Protein AF-A0A6I3C9M7-F1 (afdb_monomer)

Radius of gyration: 36.99 Å; Cα contacts (8 Å, |Δi|>4): 153; chains: 1; bounding box: 45×95×92 Å

pLDDT: mean 84.43, std 20.64, range [32.88, 98.81]

Nearest PDB structures (foldseek):
  2qf9-assembly1_A  TM=9.653E-01  e=6.306E-06  Streptomyces coelicolor A3(2)
  6jee-assembly1_A  TM=5.148E-01  e=3.634E+00  Equus caballus
  8j9l-assembly1_L-2  TM=6.610E-01  e=4.824E+00  Homo sapiens
  7viu-assembly1_A  TM=4.767E-01  e=3.065E+00  Equus caballus
  5gou-assembly1_G  TM=4.013E-01  e=5.718E+00  Homo sapiens

Sequence (200 aa):
MGTDMTCVLSMKHAKLRTVSNATDRTNDDSEAVAETIVLPWWHHRGNLISVLIAAIILAAGAGFVIGERNATAQPNTVDIGYLQDMRAHHEQAVEMALIYIAKPGTDSIFHLIAKEIAFGHAVDIGRMIQLLREYGKAEANESGTAMVWMDHAAMPLDRMPGLATPSDLKSFIAAKGSEADKQFVALMVAHHEAGIHMSD

Solvent-accessible surface area (backbone atoms only — not comparable to full-atom values): 12044 Å² total; per-residue (Å²): 136,79,87,87,83,88,82,79,88,82,91,83,79,89,85,91,80,82,81,88,81,83,85,89,80,90,77,93,72,84,82,71,75,76,75,75,78,79,69,58,73,76,72,39,67,66,52,45,51,52,52,51,52,51,51,49,53,50,51,50,52,52,49,50,59,55,49,53,69,69,63,58,78,79,79,53,68,45,57,54,41,47,40,22,46,52,34,58,52,34,52,50,53,30,50,56,21,53,58,53,64,73,50,68,78,49,60,71,67,59,47,51,50,26,51,52,48,29,52,51,36,52,52,49,36,53,50,38,40,50,52,27,52,76,69,75,45,72,59,61,70,85,79,55,59,27,57,59,53,70,83,44,80,67,38,50,54,87,62,47,73,37,59,73,44,76,66,51,50,54,52,46,70,71,40,56,25,72,57,28,49,52,46,49,52,55,47,51,49,45,27,50,57,30,52,48,64,74,72,111

Foldseek 3Di:
DYDDDDDDDDDDDDDDDDDDDDDDDDDDDDPPPPPPPPPPPCPPPVVVVVVVVVVVVVVVVVVVVVVVLVPPDQDDPLLLQLLQLLLLLLVQLLVLLVLLCPAPQADPVSVVVSVVSNVVSVVSNVVSQVVCVSNVHDSHDPPQWHPVSVVDPTDGSCPQWLHQHPVLVVVLSVDHYPRVVVSSVVSVVRSVVSSVVSVD

Mean predicted aligned error: 13.87 Å

Structure (mmCIF, N/CA/C/O backbone):
data_AF-A0A6I3C9M7-F1
#
_entry.id   AF-A0A6I3C9M7-F1
#
loop_
_atom_site.group_PDB
_atom_site.id
_atom_site.type_symbol
_atom_site.label_atom_id
_atom_site.label_alt_id
_atom_site.label_comp_id
_atom_site.label_asym_id
_atom_site.label_entity_id
_atom_site.label_seq_id
_atom_site.pdbx_PDB_ins_code
_atom_site.Cartn_x
_atom_site.Cartn_y
_atom_site.Cartn_z
_atom_site.occupancy
_atom_site.B_iso_or_equiv
_atom_site.auth_seq_id
_atom_site.auth_comp_id
_atom_site.auth_asym_id
_atom_site.auth_atom_id
_atom_site.pdbx_PDB_model_num
ATOM 1 N N . MET A 1 1 ? -15.884 53.796 -23.998 1.00 39.00 1 MET A N 1
ATOM 2 C CA . MET A 1 1 ? -14.870 54.234 -23.011 1.00 39.00 1 MET A CA 1
ATOM 3 C C . MET A 1 1 ? -14.044 53.000 -22.715 1.00 39.00 1 MET A C 1
ATOM 5 O O . MET A 1 1 ? -14.604 52.065 -22.174 1.00 39.00 1 MET A O 1
ATOM 9 N N . GLY A 1 2 ? -12.902 52.793 -23.365 1.00 36.38 2 GLY A N 1
ATOM 10 C CA . GLY A 1 2 ? -11.625 53.498 -23.154 1.00 36.38 2 GLY A CA 1
ATOM 11 C C . GLY A 1 2 ? -10.695 52.464 -22.496 1.00 36.38 2 GLY A C 1
ATOM 12 O O . GLY A 1 2 ? -11.080 51.947 -21.456 1.00 36.38 2 GLY A O 1
ATOM 13 N N . THR A 1 3 ? -9.764 51.864 -23.255 1.00 41.50 3 THR A N 1
ATOM 14 C CA . THR A 1 3 ? -8.298 52.132 -23.224 1.00 41.50 3 THR A CA 1
ATOM 15 C C . THR A 1 3 ? -7.656 51.654 -21.902 1.00 41.50 3 THR A C 1
ATOM 17 O O . THR A 1 3 ? -8.215 51.861 -20.840 1.00 41.50 3 THR A O 1
ATOM 20 N N . ASP A 1 4 ? -6.545 50.917 -21.854 1.00 38.00 4 ASP A N 1
ATOM 21 C CA . ASP A 1 4 ? -5.302 51.089 -22.602 1.00 38.00 4 ASP A CA 1
ATOM 22 C C . ASP A 1 4 ? -4.476 49.797 -22.675 1.00 38.00 4 ASP A C 1
ATOM 24 O O . ASP A 1 4 ? -4.393 49.020 -21.725 1.00 38.00 4 ASP A O 1
ATOM 28 N N . MET A 1 5 ? -3.804 49.634 -23.813 1.00 39.97 5 MET A N 1
ATOM 29 C CA . MET A 1 5 ? -2.767 48.643 -24.061 1.00 39.97 5 MET A CA 1
ATOM 30 C C . MET A 1 5 ? -1.454 49.422 -24.168 1.00 39.97 5 MET A C 1
ATOM 32 O O . MET A 1 5 ? -1.227 50.155 -25.132 1.00 39.97 5 MET A O 1
ATOM 36 N N . THR A 1 6 ? -0.631 49.346 -23.124 1.00 42.50 6 THR A N 1
ATOM 37 C CA . THR A 1 6 ? 0.566 50.175 -22.973 1.00 42.50 6 THR A CA 1
ATOM 38 C C . THR A 1 6 ? 1.679 49.701 -23.903 1.00 42.50 6 THR A C 1
ATOM 40 O O . THR A 1 6 ? 2.300 48.659 -23.710 1.00 42.50 6 THR A O 1
ATOM 43 N N . CYS A 1 7 ? 1.908 50.524 -24.920 1.00 39.22 7 CYS A N 1
ATOM 44 C CA . CYS A 1 7 ? 3.068 50.598 -25.796 1.00 39.22 7 CYS A CA 1
ATOM 45 C C . CYS A 1 7 ? 4.352 50.886 -25.003 1.00 39.22 7 CYS A C 1
ATOM 47 O O . CYS A 1 7 ? 4.357 51.808 -24.188 1.00 39.22 7 CYS A O 1
ATOM 49 N N . VAL A 1 8 ? 5.453 50.175 -25.283 1.00 40.72 8 VAL A N 1
ATOM 50 C CA . VAL A 1 8 ? 6.785 50.578 -24.811 1.00 40.72 8 VAL A CA 1
ATOM 51 C C . VAL A 1 8 ? 7.887 50.245 -25.836 1.00 40.72 8 VAL A C 1
ATOM 53 O O . VAL A 1 8 ? 8.198 49.081 -26.059 1.00 40.72 8 VAL A O 1
ATOM 56 N N . LEU A 1 9 ? 8.526 51.324 -26.329 1.00 38.38 9 LEU A N 1
ATOM 57 C CA . LEU A 1 9 ? 9.920 51.455 -26.818 1.00 38.38 9 LEU A CA 1
ATOM 58 C C . LEU A 1 9 ? 10.281 50.807 -28.180 1.00 38.38 9 LEU A C 1
ATOM 60 O O . LEU A 1 9 ? 9.897 49.695 -28.483 1.00 38.38 9 LEU A O 1
ATOM 64 N N . SER A 1 10 ? 11.078 51.405 -29.073 1.00 38.91 10 SER A N 1
ATOM 65 C CA . SER A 1 10 ? 12.006 52.537 -28.978 1.00 38.91 10 SER A CA 1
ATOM 66 C C . SER A 1 10 ? 12.347 53.028 -30.397 1.00 38.91 10 SER A C 1
ATOM 68 O O . SER A 1 10 ? 12.853 52.261 -31.216 1.00 38.91 10 SER A O 1
ATOM 70 N N . MET A 1 11 ? 12.099 54.308 -30.690 1.00 40.66 11 MET A N 1
ATOM 71 C CA . MET A 1 11 ? 12.649 55.005 -31.859 1.00 40.66 11 MET A CA 1
ATOM 72 C C . MET A 1 11 ? 14.100 55.407 -31.570 1.00 40.66 11 MET A C 1
ATOM 74 O O . MET A 1 11 ? 14.371 56.046 -30.554 1.00 40.66 11 MET A O 1
ATOM 78 N N . LYS A 1 12 ? 15.026 55.118 -32.491 1.00 42.09 12 LYS A N 1
ATOM 79 C CA . LYS A 1 12 ? 16.364 55.727 -32.506 1.00 42.09 12 LYS A CA 1
ATOM 80 C C . LYS A 1 12 ? 16.552 56.595 -33.756 1.00 42.09 12 LYS A C 1
ATOM 82 O O . LYS A 1 12 ? 16.793 56.099 -34.845 1.00 42.09 12 LYS A O 1
ATOM 87 N N . HIS A 1 13 ? 16.395 57.898 -33.529 1.00 39.94 13 HIS A N 1
ATOM 88 C CA . HIS A 1 13 ? 17.140 59.046 -34.065 1.00 39.94 13 HIS A CA 1
ATOM 89 C C . HIS A 1 13 ? 17.641 59.062 -35.529 1.00 39.94 13 HIS A C 1
ATOM 91 O O . HIS A 1 13 ? 18.680 58.512 -35.869 1.00 39.94 13 HIS A O 1
ATOM 97 N N . ALA A 1 14 ? 16.948 59.886 -36.323 1.00 41.50 14 ALA A N 1
ATOM 98 C CA . ALA A 1 14 ? 17.433 61.115 -36.970 1.00 41.50 14 ALA A CA 1
ATOM 99 C C . ALA A 1 14 ? 18.795 61.143 -37.700 1.00 41.50 14 ALA A C 1
ATOM 101 O O . ALA A 1 14 ? 19.857 61.147 -37.078 1.00 41.50 14 ALA A O 1
ATOM 102 N N . LYS A 1 15 ? 18.739 61.487 -38.999 1.00 37.69 15 LYS A N 1
ATOM 103 C CA . LYS A 1 15 ? 19.634 62.505 -39.580 1.00 37.69 15 LYS A CA 1
ATOM 104 C C . LYS A 1 15 ? 18.984 63.207 -40.780 1.00 37.69 15 LYS A C 1
ATOM 106 O O . LYS A 1 15 ? 19.014 62.711 -41.898 1.00 37.69 15 LYS A O 1
ATOM 111 N N . LEU A 1 16 ? 18.402 64.379 -40.532 1.00 42.44 16 LEU A N 1
ATOM 112 C CA . LEU A 1 16 ? 18.050 65.355 -41.567 1.00 42.44 16 LEU A CA 1
ATOM 113 C C . LEU A 1 16 ? 19.309 66.165 -41.912 1.00 42.44 16 LEU A C 1
ATOM 115 O O . LEU A 1 16 ? 19.932 66.742 -41.019 1.00 42.44 16 LEU A O 1
ATOM 119 N N . ARG A 1 17 ? 19.680 66.226 -43.195 1.00 39.03 17 ARG A N 1
ATOM 120 C CA . ARG A 1 17 ? 20.642 67.201 -43.731 1.00 39.03 17 ARG A CA 1
ATOM 121 C C . ARG A 1 17 ? 20.090 67.840 -45.009 1.00 39.03 17 ARG A C 1
ATOM 123 O O . ARG A 1 17 ? 20.059 67.218 -46.058 1.00 39.03 17 ARG A O 1
ATOM 130 N N . THR A 1 18 ? 19.611 69.070 -44.824 1.00 37.94 18 THR A N 1
ATOM 131 C CA . THR A 1 18 ? 19.815 70.284 -45.641 1.00 37.94 18 THR A CA 1
ATOM 132 C C . THR A 1 18 ? 19.836 70.195 -47.174 1.00 37.94 18 THR A C 1
ATOM 134 O O . THR A 1 18 ? 20.811 69.745 -47.760 1.00 37.94 18 THR A O 1
ATOM 137 N N . VAL A 1 19 ? 18.796 70.810 -47.753 1.00 39.19 19 VAL A N 1
ATOM 138 C CA . VAL A 1 19 ? 18.778 71.785 -48.866 1.00 39.19 19 VAL A CA 1
ATOM 139 C C . VAL A 1 19 ? 19.592 71.465 -50.129 1.00 39.19 19 VAL A C 1
ATOM 141 O O . VAL A 1 19 ? 20.812 71.575 -50.180 1.00 39.19 19 VAL A O 1
ATOM 144 N N . SER A 1 20 ? 18.805 71.197 -51.173 1.00 40.28 20 SER A N 1
ATOM 145 C CA . SER A 1 20 ? 19.081 71.260 -52.609 1.00 40.28 20 SER A CA 1
ATOM 146 C C . SER A 1 20 ? 20.000 72.414 -53.022 1.00 40.28 20 SER A C 1
ATOM 148 O O . SER A 1 20 ? 19.633 73.579 -52.874 1.00 40.28 20 SER A O 1
ATOM 150 N N . ASN A 1 21 ? 21.141 72.086 -53.635 1.00 32.88 21 ASN A N 1
ATOM 151 C CA . ASN A 1 21 ? 21.890 73.024 -54.463 1.00 32.88 21 ASN A CA 1
ATOM 152 C C . ASN A 1 21 ? 21.498 72.775 -55.923 1.00 32.88 21 ASN A C 1
ATOM 154 O O . ASN A 1 21 ? 21.702 71.682 -56.451 1.00 32.88 21 ASN A O 1
ATOM 158 N N . ALA A 1 22 ? 20.857 73.765 -56.536 1.00 43.34 22 ALA A N 1
ATOM 159 C CA . ALA A 1 22 ? 20.426 73.700 -57.918 1.00 43.34 22 ALA A CA 1
ATOM 160 C C . ALA A 1 22 ? 21.606 73.900 -58.881 1.00 43.34 22 ALA A C 1
ATOM 162 O O . ALA A 1 22 ? 22.488 74.727 -58.651 1.00 43.34 22 ALA A O 1
ATOM 163 N N . THR A 1 23 ? 21.480 73.214 -60.018 1.00 43.66 23 THR A N 1
ATOM 164 C CA . THR A 1 23 ? 22.115 73.438 -61.326 1.00 43.66 23 THR A CA 1
ATOM 165 C C . THR A 1 23 ? 23.582 73.047 -61.532 1.00 43.66 23 THR A C 1
ATOM 167 O O . THR A 1 23 ? 24.509 73.702 -61.069 1.00 43.66 23 THR A O 1
ATOM 170 N N . ASP A 1 24 ? 23.706 72.045 -62.412 1.00 40.44 24 ASP A N 1
ATOM 171 C CA . ASP A 1 24 ? 24.601 71.984 -63.577 1.00 40.44 24 ASP A CA 1
ATOM 172 C C . ASP A 1 24 ? 25.717 70.931 -63.507 1.00 40.44 24 ASP A C 1
ATOM 174 O O . ASP A 1 24 ? 26.785 71.166 -62.935 1.00 40.44 24 ASP A O 1
ATOM 178 N N . ARG A 1 25 ? 25.466 69.773 -64.142 1.00 38.69 25 ARG A N 1
ATOM 179 C CA . ARG A 1 25 ? 26.224 69.272 -65.309 1.00 38.69 25 ARG A CA 1
ATOM 180 C C . ARG A 1 25 ? 25.840 67.825 -65.657 1.00 38.69 25 ARG A C 1
ATOM 182 O O . ARG A 1 25 ? 25.885 66.938 -64.817 1.00 38.69 25 ARG A O 1
ATOM 189 N N . THR A 1 26 ? 25.442 67.660 -66.915 1.00 49.69 26 THR A N 1
ATOM 190 C CA . THR A 1 26 ? 25.465 66.468 -67.787 1.00 49.69 26 THR A CA 1
ATOM 191 C C . THR A 1 26 ? 26.022 65.153 -67.214 1.00 49.69 26 THR A C 1
ATOM 193 O O . THR A 1 26 ? 27.204 65.097 -66.882 1.00 49.69 26 THR A O 1
ATOM 196 N N . ASN A 1 27 ? 25.232 64.073 -67.270 1.00 37.47 27 ASN A N 1
ATOM 197 C CA . ASN A 1 27 ? 25.657 62.826 -67.919 1.00 37.47 27 ASN A CA 1
ATOM 198 C C . ASN A 1 27 ? 24.484 61.851 -68.113 1.00 37.47 27 ASN A C 1
ATOM 200 O O . ASN A 1 27 ? 23.690 61.616 -67.208 1.00 37.47 27 ASN A O 1
ATOM 204 N N . ASP A 1 28 ? 24.404 61.346 -69.342 1.00 53.06 28 ASP A N 1
ATOM 205 C CA . ASP A 1 28 ? 23.824 60.062 -69.727 1.00 53.06 28 ASP A CA 1
ATOM 206 C C . ASP A 1 28 ? 24.327 58.971 -68.782 1.00 53.06 28 ASP A C 1
ATOM 208 O O . ASP A 1 28 ? 25.536 58.887 -68.620 1.00 53.06 28 ASP A O 1
ATOM 212 N N . ASP A 1 29 ? 23.421 58.224 -68.148 1.00 42.22 29 ASP A N 1
ATOM 213 C CA . ASP A 1 29 ? 23.643 56.872 -67.629 1.00 42.22 29 ASP A CA 1
ATOM 214 C C . ASP A 1 29 ? 22.275 56.285 -67.254 1.00 42.22 29 ASP A C 1
ATOM 216 O O . ASP A 1 29 ? 21.604 56.715 -66.314 1.00 42.22 29 ASP A O 1
ATOM 220 N N . SER A 1 30 ? 21.839 55.302 -68.035 1.00 44.88 30 SER A N 1
ATOM 221 C CA . SER A 1 30 ? 20.700 54.431 -67.762 1.00 44.88 30 SER A CA 1
ATOM 222 C C . SER A 1 30 ? 20.647 54.009 -66.289 1.00 44.88 30 SER A C 1
ATOM 224 O O . SER A 1 30 ? 21.530 53.281 -65.829 1.00 44.88 30 SER A O 1
ATOM 226 N N . GLU A 1 31 ? 19.595 54.400 -65.563 1.00 47.34 31 GLU A N 1
ATOM 227 C CA . GLU A 1 31 ? 19.264 53.778 -64.282 1.00 47.34 31 GLU A CA 1
ATOM 228 C C . GLU A 1 31 ? 18.959 52.300 -64.543 1.00 47.34 31 GLU A C 1
ATOM 230 O O . GLU A 1 31 ? 17.840 51.907 -64.879 1.00 47.34 31 GLU A O 1
ATOM 235 N N . ALA A 1 32 ? 19.982 51.457 -64.408 1.00 51.19 32 ALA A N 1
ATOM 236 C CA . ALA A 1 32 ? 19.789 50.053 -64.131 1.00 51.19 32 ALA A CA 1
ATOM 237 C C . ALA A 1 32 ? 19.016 49.999 -62.813 1.00 51.19 32 ALA A C 1
ATOM 239 O O . ALA A 1 32 ? 19.593 50.157 -61.735 1.00 51.19 32 ALA A O 1
ATOM 240 N N . VAL A 1 33 ? 17.696 49.832 -62.904 1.00 55.69 33 VAL A N 1
ATOM 241 C CA . VAL A 1 33 ? 16.874 49.419 -61.772 1.00 55.69 33 VAL A CA 1
ATOM 242 C C . VAL A 1 33 ? 17.520 48.128 -61.298 1.00 55.69 33 VAL A C 1
ATOM 244 O O . VAL A 1 33 ? 17.412 47.103 -61.967 1.00 55.69 33 VAL A O 1
ATOM 247 N N . ALA A 1 34 ? 18.302 48.205 -60.222 1.00 57.94 34 ALA A N 1
ATOM 248 C CA . ALA A 1 34 ? 18.915 47.039 -59.624 1.00 57.94 34 ALA A CA 1
ATOM 249 C C . ALA A 1 34 ? 17.756 46.156 -59.171 1.00 57.94 34 ALA A C 1
ATOM 251 O O . ALA A 1 34 ? 17.148 46.410 -58.132 1.00 57.94 34 ALA A O 1
ATOM 252 N N . GLU A 1 35 ? 17.396 45.184 -60.009 1.00 59.81 35 GLU A N 1
ATOM 253 C CA . GLU A 1 35 ? 16.426 44.158 -59.686 1.00 59.81 35 GLU A CA 1
ATOM 254 C C . GLU A 1 35 ? 16.946 43.497 -58.416 1.00 59.81 35 GLU A C 1
ATOM 256 O O . GLU A 1 35 ? 17.967 42.804 -58.410 1.00 59.81 35 GLU A O 1
ATOM 261 N N . THR A 1 36 ? 16.320 43.825 -57.290 1.00 64.25 36 THR A N 1
ATOM 262 C CA . THR A 1 36 ? 16.688 43.253 -56.010 1.00 64.25 36 THR A CA 1
ATOM 263 C C . THR A 1 36 ? 16.269 41.797 -56.075 1.00 64.25 36 THR A C 1
ATOM 265 O O . THR A 1 36 ? 15.108 41.454 -55.872 1.00 64.25 36 THR A O 1
ATOM 268 N N . ILE A 1 37 ? 17.217 40.921 -56.411 1.00 70.88 37 ILE A N 1
ATOM 269 C CA . ILE A 1 37 ? 17.003 39.479 -56.362 1.00 70.88 37 ILE A CA 1
ATOM 270 C C . ILE A 1 37 ? 16.750 39.141 -54.893 1.00 70.88 37 ILE A C 1
ATOM 272 O O . ILE A 1 37 ? 17.680 39.011 -54.093 1.00 70.88 37 ILE A O 1
ATOM 276 N N . VAL A 1 38 ? 15.473 39.050 -54.521 1.00 73.94 38 VAL A N 1
ATOM 277 C CA . VAL A 1 38 ? 15.054 38.564 -53.211 1.00 73.94 38 VAL A CA 1
ATOM 278 C C . VAL A 1 38 ? 15.376 37.082 -53.204 1.00 73.94 38 VAL A C 1
ATOM 280 O O . VAL A 1 38 ? 14.614 36.250 -53.697 1.00 73.94 38 VAL A O 1
ATOM 283 N N . LEU A 1 39 ? 16.566 36.758 -52.702 1.00 74.94 39 LEU A N 1
ATOM 284 C CA . LEU A 1 39 ? 16.950 35.376 -52.509 1.00 74.94 39 LEU A CA 1
ATOM 285 C C . LEU A 1 39 ? 15.930 34.726 -51.570 1.00 74.94 39 LEU A C 1
ATOM 287 O O . LEU A 1 39 ? 15.526 35.339 -50.575 1.00 74.94 39 LEU A O 1
ATOM 291 N N . PRO A 1 40 ? 15.511 33.487 -51.855 1.00 82.88 40 PRO A N 1
ATOM 292 C CA . PRO A 1 40 ? 14.642 32.776 -50.945 1.00 82.88 40 PRO A CA 1
ATOM 293 C C . PRO A 1 40 ? 15.261 32.708 -49.551 1.00 82.88 40 PRO A C 1
ATOM 295 O O . PRO A 1 40 ? 16.479 32.584 -49.411 1.00 82.88 40 PRO A O 1
ATOM 298 N N . TRP A 1 41 ? 14.436 32.734 -48.506 1.00 77.19 41 TRP A N 1
ATOM 299 C CA . TRP A 1 41 ? 14.924 32.826 -47.128 1.00 77.19 41 TRP A CA 1
ATOM 300 C C . TRP A 1 41 ? 15.929 31.715 -46.754 1.00 77.19 41 TRP A C 1
ATOM 302 O O . TRP A 1 41 ? 16.793 31.926 -45.906 1.00 77.19 41 TRP A O 1
ATOM 312 N N . TRP A 1 42 ? 15.871 30.553 -47.412 1.00 73.81 42 TRP A N 1
ATOM 313 C CA . TRP A 1 42 ? 16.794 29.428 -47.219 1.00 73.81 42 TRP A CA 1
ATOM 314 C C . TRP A 1 42 ? 18.176 29.606 -47.873 1.00 73.81 42 TRP A C 1
ATOM 316 O O . TRP A 1 42 ? 19.075 28.819 -47.606 1.00 73.81 42 TRP A O 1
ATOM 326 N N . HIS A 1 43 ? 18.381 30.613 -48.726 1.00 79.06 43 HIS A N 1
ATOM 327 C CA . HIS A 1 43 ? 19.700 30.957 -49.281 1.00 79.06 43 HIS A CA 1
ATOM 328 C C . HIS A 1 43 ? 20.526 31.839 -48.335 1.00 79.06 43 HIS A C 1
ATOM 330 O O . HIS A 1 43 ? 21.736 31.995 -48.518 1.00 79.06 43 HIS A O 1
ATOM 336 N N . HIS A 1 44 ? 19.916 32.391 -47.282 1.00 82.12 44 HIS A N 1
ATOM 337 C CA . HIS A 1 44 ? 20.669 33.084 -46.247 1.00 82.12 44 HIS A CA 1
ATOM 338 C C . HIS A 1 44 ? 21.438 32.070 -45.396 1.00 82.12 44 HIS A C 1
ATOM 340 O O . HIS A 1 44 ? 20.852 31.261 -44.678 1.00 82.12 44 HIS A O 1
ATOM 346 N N . ARG A 1 45 ? 22.774 32.156 -45.431 1.00 85.31 45 ARG A N 1
ATOM 347 C CA . ARG A 1 45 ? 23.687 31.284 -44.666 1.00 85.31 45 ARG A CA 1
ATOM 348 C C . ARG A 1 45 ? 23.349 31.242 -43.170 1.00 85.31 45 ARG A C 1
ATOM 350 O O . ARG A 1 45 ? 23.494 30.193 -42.556 1.00 85.31 45 ARG A O 1
ATOM 357 N N . GLY A 1 46 ? 22.853 32.348 -42.606 1.00 88.12 46 GLY A N 1
ATOM 358 C CA . GLY A 1 46 ? 22.374 32.404 -41.221 1.00 88.12 46 GLY A CA 1
ATOM 359 C C . GLY A 1 46 ? 21.182 31.478 -40.961 1.00 88.12 46 GLY A C 1
ATOM 360 O O . GLY A 1 46 ? 21.221 30.699 -40.016 1.00 88.12 46 GLY A O 1
ATOM 361 N N . ASN A 1 47 ? 20.181 31.479 -41.845 1.00 88.19 47 ASN A N 1
ATOM 362 C CA . ASN A 1 47 ? 18.999 30.624 -41.710 1.00 88.19 47 ASN A CA 1
ATOM 363 C C . ASN A 1 47 ? 19.359 29.139 -41.846 1.00 88.19 47 ASN A C 1
ATOM 365 O O . ASN A 1 47 ? 18.847 28.317 -41.091 1.00 88.19 47 ASN A O 1
ATOM 369 N N . LEU A 1 48 ? 20.289 28.793 -42.744 1.00 90.50 48 LEU A N 1
ATOM 370 C CA . LEU A 1 48 ? 20.803 27.422 -42.860 1.00 90.50 48 LEU A CA 1
ATOM 371 C C . LEU A 1 48 ? 21.536 26.972 -41.590 1.00 90.50 48 LEU A C 1
ATOM 373 O O . LEU A 1 48 ? 21.309 25.860 -41.120 1.00 90.50 48 LEU A O 1
ATOM 377 N N . ILE A 1 49 ? 22.374 27.833 -41.001 1.00 92.38 49 ILE A N 1
ATOM 378 C CA . ILE A 1 49 ? 23.063 27.536 -39.736 1.00 92.38 49 ILE A CA 1
ATOM 379 C C . ILE A 1 49 ? 22.046 27.346 -38.601 1.00 92.38 49 ILE A C 1
ATOM 381 O O . ILE A 1 49 ? 22.159 26.387 -37.842 1.00 92.38 49 ILE A O 1
ATOM 385 N N . SER A 1 50 ? 21.023 28.199 -38.509 1.00 90.44 50 SER A N 1
ATOM 386 C CA . SER A 1 50 ? 19.958 28.061 -37.509 1.00 90.44 50 SER A CA 1
ATOM 387 C C . SER A 1 50 ? 19.176 26.755 -37.662 1.00 90.44 50 SER A C 1
ATOM 389 O O . SER A 1 50 ? 18.925 26.084 -36.663 1.00 90.44 50 SER A O 1
ATOM 391 N N . VAL A 1 51 ? 18.839 26.353 -38.893 1.00 94.44 51 VAL A N 1
ATOM 392 C CA . VAL A 1 51 ? 18.167 25.070 -39.166 1.00 94.44 51 VAL A CA 1
ATOM 393 C C . VAL A 1 51 ? 19.057 23.886 -38.785 1.00 94.44 51 VAL A C 1
ATOM 395 O O . VAL A 1 51 ? 18.570 22.940 -38.171 1.00 94.44 51 VAL A O 1
ATOM 398 N N . LEU A 1 52 ? 20.360 23.939 -39.081 1.00 95.12 52 LEU A N 1
ATOM 399 C CA . LEU A 1 52 ? 21.302 22.882 -38.698 1.00 95.12 52 LEU A CA 1
ATOM 400 C C . LEU A 1 52 ? 21.426 22.740 -37.178 1.00 95.12 52 LEU A C 1
ATOM 402 O O . LEU A 1 52 ? 21.364 21.626 -36.664 1.00 95.12 52 LEU A O 1
ATOM 406 N N . ILE A 1 53 ? 21.553 23.850 -36.448 1.00 96.31 53 ILE A N 1
ATOM 407 C CA . ILE A 1 53 ? 21.608 23.833 -34.979 1.00 96.31 53 ILE A CA 1
ATOM 408 C C . ILE A 1 53 ? 20.303 23.270 -34.408 1.00 96.31 53 ILE A C 1
ATOM 410 O O . ILE A 1 53 ? 20.344 22.401 -33.538 1.00 96.31 53 ILE A O 1
ATOM 414 N N . ALA A 1 54 ? 19.150 23.705 -34.924 1.00 96.06 54 ALA A N 1
ATOM 415 C CA . ALA A 1 54 ? 17.854 23.185 -34.498 1.00 96.06 54 ALA A CA 1
ATOM 416 C C . ALA A 1 54 ? 17.734 21.672 -34.751 1.00 96.06 54 ALA A C 1
ATOM 418 O O . ALA A 1 54 ? 17.297 20.938 -33.868 1.00 96.06 54 ALA A O 1
ATOM 419 N N . ALA A 1 55 ? 18.182 21.187 -35.912 1.00 97.00 55 ALA A N 1
ATOM 420 C CA . ALA A 1 55 ? 18.184 19.763 -36.237 1.00 97.00 55 ALA A CA 1
ATOM 421 C C . ALA A 1 55 ? 19.098 18.949 -35.305 1.00 97.00 55 ALA A C 1
ATOM 423 O O . ALA A 1 55 ? 18.704 17.873 -34.862 1.00 97.00 55 ALA A O 1
ATOM 424 N N . ILE A 1 56 ? 20.283 19.466 -34.958 1.00 97.44 56 ILE A N 1
ATOM 425 C CA . ILE A 1 56 ? 21.202 18.815 -34.011 1.00 97.44 56 ILE A CA 1
ATOM 426 C C . ILE A 1 56 ? 20.580 18.740 -32.616 1.00 97.44 56 ILE A C 1
ATOM 428 O O . ILE A 1 56 ? 20.626 17.684 -31.993 1.00 97.44 56 ILE A O 1
ATOM 432 N N . ILE A 1 57 ? 19.971 19.826 -32.132 1.00 97.19 57 ILE A N 1
ATOM 433 C CA . ILE A 1 57 ? 19.301 19.845 -30.823 1.00 97.19 57 ILE A CA 1
ATOM 434 C C . ILE A 1 57 ? 18.146 18.839 -30.800 1.00 97.19 57 ILE A C 1
ATOM 436 O O . ILE A 1 57 ? 18.026 18.075 -29.845 1.00 97.19 57 ILE A O 1
ATOM 440 N N . LEU A 1 58 ? 17.330 18.790 -31.857 1.00 97.12 58 LEU A N 1
ATOM 441 C CA . LEU A 1 58 ? 16.240 17.818 -31.972 1.00 97.12 58 LEU A CA 1
ATOM 442 C C . LEU A 1 58 ? 16.760 16.377 -32.003 1.00 97.12 58 LEU A C 1
ATOM 444 O O . LEU A 1 58 ? 16.214 15.521 -31.311 1.00 97.12 58 LEU A O 1
ATOM 448 N N . ALA A 1 59 ? 17.827 16.106 -32.757 1.00 96.00 59 ALA A N 1
ATOM 449 C CA . ALA A 1 59 ? 18.439 14.782 -32.825 1.00 96.00 59 ALA A CA 1
ATOM 450 C C . ALA A 1 59 ? 19.061 14.364 -31.484 1.00 96.00 59 ALA A C 1
ATOM 452 O O . ALA A 1 59 ? 18.888 13.223 -31.063 1.00 96.00 59 ALA A O 1
ATOM 453 N N . ALA A 1 60 ? 19.736 15.282 -30.788 1.00 95.19 60 ALA A N 1
ATOM 454 C CA . ALA A 1 60 ? 20.291 15.039 -29.460 1.00 95.19 60 ALA A CA 1
ATOM 455 C C . ALA A 1 60 ? 19.184 14.797 -28.424 1.00 95.19 60 ALA A C 1
ATOM 457 O O . ALA A 1 60 ? 19.279 13.852 -27.646 1.00 95.19 60 ALA A O 1
ATOM 458 N N . GLY A 1 61 ? 18.110 15.592 -28.453 1.00 95.00 61 GLY A N 1
ATOM 459 C CA . GLY A 1 61 ? 16.944 15.404 -27.590 1.00 95.00 61 GLY A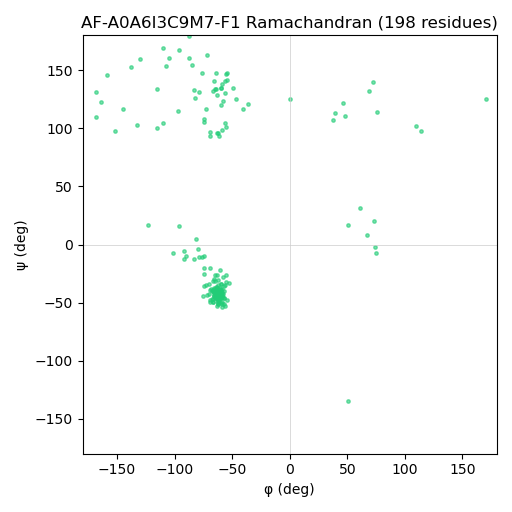 CA 1
ATOM 460 C C . GLY A 1 61 ? 16.250 14.063 -27.838 1.00 95.00 61 GLY A C 1
ATOM 461 O O . GLY A 1 61 ? 15.981 13.325 -26.895 1.00 95.00 61 GLY A O 1
ATOM 462 N N . ALA A 1 62 ? 16.030 13.697 -29.103 1.00 93.75 62 ALA A N 1
ATOM 463 C CA . ALA A 1 62 ? 15.475 12.394 -29.463 1.00 93.75 62 ALA A CA 1
ATOM 464 C C . ALA A 1 62 ? 16.398 11.242 -29.033 1.00 93.75 62 ALA A C 1
ATOM 466 O O . ALA A 1 62 ? 15.932 10.264 -28.453 1.00 93.75 62 ALA A O 1
ATOM 467 N N . GLY A 1 63 ? 17.706 11.374 -29.269 1.00 92.62 63 GLY A N 1
ATOM 468 C CA . GLY A 1 63 ? 18.709 10.394 -28.857 1.00 92.62 63 GLY A CA 1
ATOM 469 C C . GLY A 1 63 ? 18.757 10.199 -27.342 1.00 92.62 63 GLY A C 1
ATOM 470 O O . GLY A 1 63 ? 18.809 9.061 -26.886 1.00 92.62 63 GLY A O 1
ATOM 471 N N . PHE A 1 64 ? 18.666 11.282 -26.566 1.00 91.38 64 PHE A N 1
ATOM 472 C CA . PHE A 1 64 ? 18.606 11.234 -25.105 1.00 91.38 64 PHE A CA 1
ATOM 473 C C . PHE A 1 64 ? 17.355 10.493 -24.619 1.00 91.38 64 PHE A C 1
ATOM 475 O O . PHE A 1 64 ? 17.476 9.528 -23.873 1.00 91.38 64 PHE A O 1
ATOM 482 N N . VAL A 1 65 ? 16.169 10.862 -25.119 1.00 89.12 65 VAL A N 1
ATOM 483 C CA . VAL A 1 65 ? 14.897 10.218 -24.739 1.00 89.12 65 VAL A CA 1
ATOM 484 C C . VAL A 1 65 ? 14.881 8.728 -25.094 1.00 89.12 65 VAL A C 1
ATOM 486 O O . VAL A 1 65 ? 14.368 7.913 -24.332 1.00 89.12 65 VAL A O 1
ATOM 489 N N . ILE A 1 66 ? 15.430 8.347 -26.249 1.00 86.56 66 ILE A N 1
ATOM 490 C CA . ILE A 1 66 ? 15.520 6.937 -26.659 1.00 86.56 66 ILE A CA 1
ATOM 491 C C . ILE A 1 66 ? 16.541 6.186 -25.798 1.00 86.56 66 ILE A C 1
ATOM 493 O O . ILE A 1 66 ? 16.280 5.057 -25.389 1.00 86.56 66 ILE A O 1
ATOM 497 N N . GLY A 1 67 ? 17.694 6.797 -25.520 1.00 83.31 67 GLY A N 1
ATOM 498 C CA . GLY A 1 67 ? 18.735 6.207 -24.683 1.00 83.31 67 GLY A CA 1
ATOM 499 C C . GLY A 1 67 ? 18.255 5.948 -23.257 1.00 83.31 67 GLY A C 1
ATOM 500 O O . GLY A 1 67 ? 18.453 4.855 -22.739 1.00 83.31 67 GLY A O 1
ATOM 501 N N . GLU A 1 68 ? 17.558 6.912 -22.659 1.00 77.12 68 GLU A N 1
ATOM 502 C CA . GLU A 1 68 ? 17.020 6.823 -21.299 1.00 77.12 68 GLU A CA 1
ATOM 503 C C . GLU A 1 68 ? 15.984 5.695 -21.162 1.00 77.12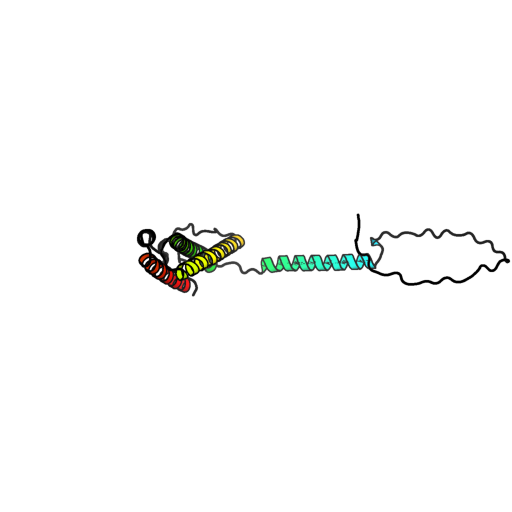 68 GLU A C 1
ATOM 505 O O . GLU A 1 68 ? 16.055 4.901 -20.229 1.00 77.12 68 GLU A O 1
ATOM 510 N N . ARG A 1 69 ? 15.103 5.525 -22.158 1.00 69.31 69 ARG A N 1
ATOM 511 C CA . ARG A 1 69 ? 14.137 4.407 -22.218 1.00 69.31 69 ARG A CA 1
ATOM 512 C C . ARG A 1 69 ? 14.778 3.025 -22.315 1.00 69.31 69 ARG A C 1
ATOM 514 O O . ARG A 1 69 ? 14.144 2.041 -21.957 1.00 69.31 69 ARG A O 1
ATOM 521 N N . ASN A 1 70 ? 15.988 2.942 -22.857 1.00 69.25 70 ASN A N 1
ATOM 522 C CA . ASN A 1 70 ? 16.731 1.687 -22.963 1.00 69.25 70 ASN A CA 1
ATOM 523 C C . ASN A 1 70 ? 17.644 1.448 -21.750 1.00 69.25 70 ASN A C 1
ATOM 525 O O . ASN A 1 70 ? 18.174 0.350 -21.600 1.00 69.25 70 ASN A O 1
ATOM 529 N N . ALA A 1 71 ? 17.855 2.471 -20.917 1.00 67.94 71 ALA A N 1
ATOM 530 C CA . ALA A 1 71 ? 18.687 2.411 -19.722 1.00 67.94 71 ALA A CA 1
ATOM 531 C C . ALA A 1 71 ? 17.908 1.991 -18.464 1.00 67.94 71 ALA A C 1
ATOM 533 O O . ALA A 1 71 ? 18.533 1.706 -17.442 1.00 67.94 71 ALA A O 1
ATOM 534 N N . THR A 1 72 ? 16.572 1.929 -18.512 1.00 66.25 72 THR A N 1
ATOM 535 C CA . THR A 1 72 ? 15.759 1.355 -17.434 1.00 66.25 72 THR A CA 1
ATOM 536 C C . THR A 1 72 ? 16.148 -0.104 -17.226 1.00 66.25 72 THR A C 1
ATOM 538 O O . THR A 1 72 ? 16.062 -0.928 -18.141 1.00 66.25 72 THR A O 1
ATOM 541 N N . ALA A 1 73 ? 16.609 -0.421 -16.014 1.00 72.06 73 ALA A N 1
ATOM 542 C CA . ALA A 1 73 ? 16.925 -1.787 -15.633 1.00 72.06 73 ALA A CA 1
ATOM 543 C C . ALA A 1 73 ? 15.690 -2.671 -15.850 1.00 72.06 73 ALA A C 1
ATOM 545 O O . ALA A 1 73 ? 14.586 -2.322 -15.434 1.00 72.06 73 ALA A O 1
ATOM 546 N N . GLN A 1 74 ? 15.877 -3.801 -16.533 1.00 81.19 74 GLN A N 1
ATOM 547 C CA . GLN A 1 74 ? 14.810 -4.784 -16.673 1.00 81.19 74 GLN A CA 1
ATOM 548 C C . GLN A 1 74 ? 14.484 -5.347 -15.286 1.00 81.19 74 GLN A C 1
ATOM 550 O O . GLN A 1 74 ? 15.419 -5.700 -14.559 1.00 81.19 74 GLN A O 1
ATOM 555 N N . PRO A 1 75 ? 13.199 -5.459 -14.922 1.00 88.75 75 PRO A N 1
ATOM 556 C CA . PRO A 1 75 ? 12.822 -6.009 -13.633 1.00 88.75 75 PRO A CA 1
ATOM 557 C C . PRO A 1 75 ? 13.214 -7.483 -13.564 1.00 88.75 75 PRO A C 1
ATOM 559 O O . PRO A 1 75 ? 13.047 -8.244 -14.526 1.00 88.75 75 PRO A O 1
ATOM 562 N N . ASN A 1 76 ? 13.701 -7.907 -12.409 1.00 91.06 76 ASN A N 1
ATOM 563 C CA . ASN A 1 76 ? 13.860 -9.318 -12.093 1.00 91.06 76 ASN A CA 1
ATOM 564 C C . ASN A 1 76 ? 12.559 -9.877 -11.473 1.00 91.06 76 ASN A C 1
ATOM 566 O O . ASN A 1 76 ? 11.556 -9.182 -11.312 1.00 91.06 76 ASN A O 1
ATOM 570 N N . THR A 1 77 ? 12.547 -11.169 -11.148 1.00 92.38 77 THR A N 1
ATOM 571 C CA . THR A 1 77 ? 11.380 -11.827 -10.536 1.00 92.38 77 THR A CA 1
ATOM 572 C C . THR A 1 77 ? 11.051 -11.301 -9.139 1.00 92.38 77 THR A C 1
ATOM 574 O O . THR A 1 77 ? 9.890 -11.367 -8.744 1.00 92.38 77 THR A O 1
ATOM 577 N N . VAL A 1 78 ? 12.047 -10.772 -8.420 1.00 94.12 78 VAL A N 1
ATOM 578 C CA . VAL A 1 78 ? 11.881 -10.140 -7.107 1.00 94.12 78 VAL A CA 1
ATOM 579 C C . VAL A 1 78 ? 11.076 -8.861 -7.250 1.00 94.12 78 VAL A C 1
ATOM 581 O O . VAL A 1 78 ? 1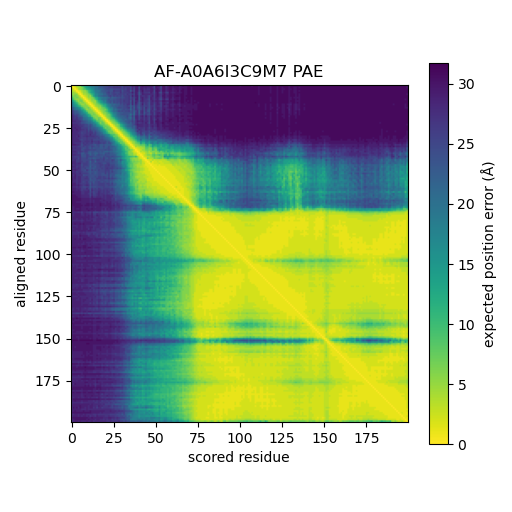0.055 -8.726 -6.588 1.00 94.12 78 VAL A O 1
ATOM 584 N N . ASP A 1 79 ? 11.448 -7.992 -8.191 1.00 95.19 79 ASP A N 1
ATOM 585 C CA . ASP A 1 79 ? 10.736 -6.737 -8.443 1.00 95.19 79 ASP A CA 1
ATOM 586 C C . ASP A 1 79 ? 9.260 -6.992 -8.778 1.00 95.19 79 ASP A C 1
ATOM 588 O O . ASP A 1 79 ? 8.369 -6.349 -8.231 1.00 95.19 79 ASP A O 1
ATOM 592 N N . ILE A 1 80 ? 8.978 -7.961 -9.656 1.00 95.75 80 ILE A N 1
ATOM 593 C CA . ILE A 1 80 ? 7.596 -8.252 -10.064 1.00 95.75 80 ILE A CA 1
ATOM 594 C C . ILE A 1 80 ? 6.784 -8.835 -8.909 1.00 95.75 80 ILE A C 1
ATOM 596 O O . ILE A 1 80 ? 5.666 -8.381 -8.672 1.00 95.75 80 ILE A O 1
ATOM 600 N N . GLY A 1 81 ? 7.341 -9.813 -8.191 1.00 95.44 81 GLY A N 1
ATOM 601 C CA . GLY A 1 81 ? 6.664 -10.437 -7.059 1.00 95.44 81 GLY A CA 1
ATOM 602 C C . GLY A 1 81 ? 6.403 -9.443 -5.928 1.00 95.44 81 GLY A C 1
ATOM 603 O O . GLY A 1 81 ? 5.271 -9.342 -5.462 1.00 95.44 81 GLY A O 1
ATOM 604 N N . TYR A 1 82 ? 7.413 -8.650 -5.561 1.00 96.75 82 TYR A N 1
ATOM 605 C CA . TYR A 1 82 ? 7.292 -7.598 -4.555 1.00 96.75 82 TYR A CA 1
ATOM 606 C C . TYR A 1 82 ? 6.203 -6.595 -4.928 1.00 96.75 82 TYR A C 1
ATOM 608 O O . TYR A 1 82 ? 5.311 -6.340 -4.126 1.00 96.75 82 TYR A O 1
ATOM 616 N N . LEU A 1 83 ? 6.222 -6.056 -6.153 1.00 97.69 83 LEU A N 1
ATOM 617 C CA . LEU A 1 83 ? 5.236 -5.060 -6.581 1.00 97.69 83 LEU A CA 1
ATOM 618 C C . LEU A 1 83 ? 3.810 -5.619 -6.568 1.00 97.69 83 LEU A C 1
ATOM 620 O O . LEU A 1 83 ? 2.884 -4.908 -6.191 1.00 97.69 83 LEU A O 1
ATOM 624 N N . GLN A 1 84 ? 3.611 -6.873 -6.977 1.00 97.44 84 GLN A N 1
ATOM 625 C CA . GLN A 1 84 ? 2.283 -7.486 -6.992 1.00 97.44 84 GLN A CA 1
ATOM 626 C C . GLN A 1 84 ? 1.771 -7.793 -5.577 1.00 97.44 84 GLN A C 1
ATOM 628 O O . GLN A 1 84 ? 0.613 -7.504 -5.267 1.00 97.44 84 GLN A O 1
ATOM 633 N N . ASP A 1 85 ? 2.627 -8.340 -4.715 1.00 97.50 85 ASP A N 1
ATOM 634 C CA . ASP A 1 85 ? 2.260 -8.736 -3.355 1.00 97.50 85 ASP A CA 1
ATOM 635 C C . ASP A 1 85 ? 2.128 -7.518 -2.428 1.00 97.50 85 ASP A C 1
ATOM 637 O O . ASP A 1 85 ? 1.133 -7.388 -1.716 1.00 97.50 85 ASP A O 1
ATOM 641 N N . MET A 1 86 ? 3.060 -6.561 -2.490 1.00 98.06 86 MET A N 1
ATOM 642 C CA . MET A 1 86 ? 2.993 -5.321 -1.709 1.00 98.06 86 MET A CA 1
ATOM 643 C C . MET A 1 86 ? 1.801 -4.451 -2.120 1.00 98.06 86 MET A C 1
ATOM 645 O O . MET A 1 86 ? 1.203 -3.785 -1.275 1.00 98.06 86 MET A O 1
ATOM 649 N N . ARG A 1 87 ? 1.380 -4.494 -3.392 1.00 97.81 87 ARG A N 1
ATOM 650 C CA . ARG A 1 87 ? 0.146 -3.829 -3.832 1.00 97.81 87 ARG A CA 1
ATOM 651 C C . ARG A 1 87 ? -1.079 -4.417 -3.136 1.00 97.81 87 ARG A C 1
ATOM 653 O O . ARG A 1 87 ? -1.869 -3.655 -2.588 1.00 97.81 87 ARG A O 1
ATOM 660 N N . ALA A 1 88 ? -1.225 -5.744 -3.122 1.00 97.38 88 ALA A N 1
ATOM 661 C CA . ALA A 1 88 ? -2.333 -6.412 -2.432 1.00 97.38 88 ALA A CA 1
ATOM 662 C C . ALA A 1 88 ? -2.300 -6.162 -0.912 1.00 97.38 88 ALA A C 1
ATOM 664 O O . ALA A 1 88 ? -3.338 -5.960 -0.284 1.00 97.38 88 ALA A O 1
ATOM 665 N N . HIS A 1 89 ? -1.103 -6.105 -0.328 1.00 98.25 89 HIS A N 1
ATOM 666 C CA . HIS A 1 89 ? -0.900 -5.730 1.069 1.00 98.25 89 HIS A CA 1
ATOM 667 C C . HIS A 1 89 ? -1.376 -4.291 1.338 1.00 98.25 89 HIS A C 1
ATOM 669 O O . HIS A 1 89 ? -2.220 -4.048 2.196 1.00 98.25 89 HIS A O 1
ATOM 675 N N . HIS A 1 90 ? -0.958 -3.326 0.518 1.00 98.50 90 HIS A N 1
ATOM 676 C CA . HIS A 1 90 ? -1.417 -1.938 0.610 1.00 98.50 90 HIS A CA 1
ATOM 677 C C . HIS A 1 90 ? -2.924 -1.762 0.380 1.00 98.50 90 HIS A C 1
ATOM 679 O O . HIS A 1 90 ? -3.538 -0.910 1.025 1.00 98.50 90 HIS A O 1
ATOM 685 N N . GLU A 1 91 ? -3.539 -2.552 -0.503 1.00 98.25 91 GLU A N 1
ATOM 686 C CA . GLU A 1 91 ? -4.990 -2.524 -0.729 1.00 98.25 91 GLU A CA 1
ATOM 687 C C . GLU A 1 91 ? -5.759 -2.792 0.579 1.00 98.25 91 GLU A C 1
ATOM 689 O O . GLU A 1 91 ? -6.721 -2.077 0.876 1.00 98.25 91 GLU A O 1
ATOM 694 N N . GLN A 1 92 ? -5.297 -3.729 1.418 1.00 98.56 92 GLN A N 1
ATOM 695 C CA . GLN A 1 92 ? -5.927 -3.996 2.715 1.00 98.56 92 GLN A CA 1
ATOM 696 C C . GLN A 1 92 ? -5.664 -2.886 3.748 1.00 98.56 92 GLN A C 1
ATOM 698 O O . GLN A 1 92 ? -6.560 -2.547 4.526 1.00 98.56 92 GLN A O 1
ATOM 703 N N . ALA A 1 93 ? -4.484 -2.255 3.745 1.00 98.62 93 ALA A N 1
ATOM 704 C CA . ALA A 1 93 ? -4.239 -1.082 4.591 1.00 98.62 93 ALA A CA 1
ATOM 705 C C . ALA A 1 93 ? -5.224 0.057 4.276 1.00 98.62 93 ALA A C 1
ATOM 707 O O . ALA A 1 93 ? -5.795 0.661 5.191 1.00 98.62 93 ALA A O 1
ATOM 708 N N . VAL A 1 94 ? -5.471 0.318 2.986 1.00 98.81 94 VAL A N 1
ATOM 709 C CA . VAL A 1 94 ? -6.472 1.298 2.536 1.00 98.81 94 VAL A CA 1
ATOM 710 C C . VAL A 1 94 ? -7.877 0.875 2.972 1.00 98.81 94 VAL A C 1
ATOM 712 O O . VAL A 1 94 ? -8.619 1.710 3.490 1.00 98.81 94 VAL A O 1
ATOM 715 N N . GLU A 1 95 ? -8.242 -0.403 2.835 1.00 98.69 95 GLU A N 1
ATOM 716 C CA . GLU A 1 95 ? -9.532 -0.927 3.304 1.00 98.69 95 GLU A CA 1
ATOM 717 C C . GLU A 1 95 ? -9.739 -0.664 4.804 1.00 98.69 95 GLU A C 1
ATOM 719 O O . GLU A 1 95 ? -10.737 -0.051 5.198 1.00 98.69 95 GLU A O 1
ATOM 724 N N . MET A 1 96 ? -8.782 -1.059 5.648 1.00 98.75 96 MET A N 1
ATOM 725 C CA . MET A 1 96 ? -8.856 -0.857 7.098 1.00 98.75 96 MET A CA 1
ATOM 726 C C . MET A 1 96 ? -8.937 0.627 7.467 1.00 98.75 96 MET A C 1
ATOM 728 O O . MET A 1 96 ? -9.725 1.012 8.336 1.00 98.75 96 MET A O 1
ATOM 732 N N . ALA A 1 97 ? -8.163 1.475 6.791 1.00 98.75 97 ALA A N 1
ATOM 733 C CA . ALA A 1 97 ? -8.198 2.914 7.002 1.00 98.75 97 ALA A CA 1
ATOM 734 C C . ALA A 1 97 ? -9.565 3.517 6.641 1.00 98.75 97 ALA A C 1
ATOM 736 O O . ALA A 1 97 ? -10.115 4.300 7.416 1.00 98.75 97 ALA A O 1
ATOM 737 N N . LEU A 1 98 ? -10.164 3.123 5.514 1.00 98.50 98 LEU A N 1
ATOM 738 C CA . LEU A 1 98 ? -11.492 3.592 5.109 1.00 98.50 98 LEU A CA 1
ATOM 739 C C . LEU A 1 98 ? -12.594 3.098 6.056 1.00 98.50 98 LEU A C 1
ATOM 741 O O . LEU A 1 98 ? -13.484 3.878 6.410 1.00 98.50 98 LEU A O 1
ATOM 745 N N . ILE A 1 99 ? -12.509 1.847 6.525 1.00 98.38 99 ILE A N 1
ATOM 746 C CA . ILE A 1 99 ? -13.398 1.312 7.567 1.00 98.38 99 ILE A CA 1
ATOM 747 C C . ILE A 1 99 ? -13.307 2.174 8.828 1.00 98.38 99 ILE A C 1
ATOM 749 O O . ILE A 1 99 ? -14.342 2.525 9.394 1.00 98.38 99 ILE A O 1
ATOM 753 N N . TYR A 1 100 ? -12.097 2.537 9.264 1.00 98.62 100 TYR A N 1
ATOM 754 C CA . TYR A 1 100 ? -11.897 3.386 10.436 1.00 98.62 100 TYR A CA 1
ATOM 755 C C . TYR A 1 100 ? -12.458 4.798 10.236 1.00 98.62 100 TYR A C 1
ATOM 757 O O . TYR A 1 100 ? -13.190 5.302 11.086 1.00 98.62 100 TYR A O 1
ATOM 765 N N . ILE A 1 101 ? -12.180 5.419 9.085 1.00 98.25 101 ILE A N 1
ATOM 766 C CA . ILE A 1 101 ? -12.622 6.783 8.766 1.00 98.25 101 ILE A CA 1
ATOM 767 C C . ILE A 1 101 ? -14.148 6.913 8.846 1.00 98.25 101 ILE A C 1
ATOM 769 O O . ILE A 1 101 ? -14.650 7.945 9.292 1.00 98.25 101 ILE A O 1
ATOM 773 N N . ALA A 1 102 ? -14.886 5.869 8.466 1.00 97.50 102 ALA A N 1
ATOM 774 C CA . ALA A 1 102 ? -16.345 5.852 8.508 1.00 97.50 102 ALA A CA 1
ATOM 775 C C . ALA A 1 102 ? -16.943 5.714 9.926 1.00 97.50 102 ALA A C 1
ATOM 777 O O . ALA A 1 102 ? -18.160 5.853 10.089 1.00 97.50 102 ALA A O 1
ATOM 778 N N . LYS A 1 103 ? -16.140 5.425 10.958 1.00 96.00 103 LYS A N 1
ATOM 779 C CA . LYS A 1 103 ? -16.641 5.190 12.31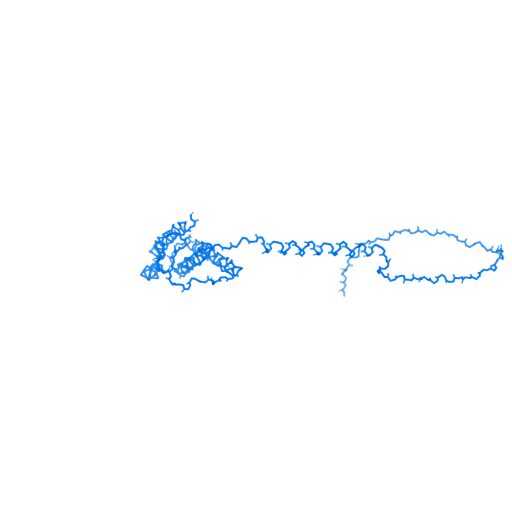8 1.00 96.00 103 LYS A CA 1
ATOM 780 C C . LYS A 1 103 ? -16.859 6.502 13.082 1.00 96.00 103 LYS A C 1
ATOM 782 O O . LYS A 1 103 ? -15.977 7.354 13.108 1.00 96.00 103 LYS A O 1
ATOM 787 N N . PRO A 1 104 ? -18.015 6.677 13.746 1.00 93.19 104 PRO A N 1
ATOM 788 C CA . PRO A 1 104 ? -18.240 7.803 14.643 1.00 93.19 104 PRO A CA 1
ATOM 789 C C . PRO A 1 104 ? -17.697 7.527 16.053 1.00 93.19 104 PRO A C 1
ATOM 791 O O . PRO A 1 104 ? -17.667 6.383 16.513 1.00 93.19 104 PRO A O 1
ATOM 794 N N . GLY A 1 105 ? -17.373 8.600 16.780 1.00 92.56 105 GLY A N 1
ATOM 795 C CA . GLY A 1 105 ? -17.024 8.536 18.205 1.00 92.56 105 GLY A CA 1
ATOM 796 C C . GLY A 1 105 ? -15.648 7.936 18.508 1.00 92.56 105 GLY A C 1
ATOM 797 O O . GLY A 1 105 ? -15.437 7.474 19.626 1.00 92.56 105 GLY A O 1
ATOM 798 N N . THR A 1 106 ? -14.756 7.914 17.520 1.00 96.69 106 THR A N 1
ATOM 799 C CA . THR A 1 106 ? -13.353 7.488 17.605 1.00 96.69 106 THR A CA 1
ATOM 800 C C . THR A 1 106 ? -12.413 8.681 17.809 1.00 96.69 106 THR A C 1
ATOM 802 O O . THR A 1 106 ? -12.826 9.837 17.665 1.00 96.69 106 THR A O 1
ATOM 805 N N . ASP A 1 107 ? -11.154 8.416 18.160 1.00 97.62 107 ASP A N 1
ATOM 806 C CA . ASP A 1 107 ? -10.160 9.467 18.397 1.00 97.62 107 ASP A CA 1
ATOM 807 C C . ASP A 1 107 ? -9.799 10.255 17.118 1.00 97.62 107 ASP A C 1
ATOM 809 O O . ASP A 1 107 ? -9.482 9.698 16.064 1.00 97.62 107 ASP A O 1
ATOM 813 N N . SER A 1 108 ? -9.800 11.587 17.221 1.00 96.69 108 SER A N 1
ATOM 814 C CA . SER A 1 108 ? -9.487 12.488 16.104 1.00 96.69 108 SER A CA 1
ATOM 815 C C . SER A 1 108 ? -8.062 12.346 15.547 1.00 96.69 108 SER A C 1
ATOM 817 O O . SER A 1 108 ? -7.856 12.570 14.352 1.00 96.69 108 SER A O 1
ATOM 819 N N . ILE A 1 109 ? -7.086 11.971 16.381 1.00 97.62 109 ILE A N 1
ATOM 820 C CA . ILE A 1 109 ? -5.687 11.766 15.984 1.00 97.62 109 ILE A CA 1
ATOM 821 C C . ILE A 1 109 ? -5.588 10.527 15.101 1.00 97.62 109 ILE A C 1
ATOM 823 O O . ILE A 1 109 ? -5.014 10.580 14.016 1.00 97.62 109 ILE A O 1
ATOM 827 N N . PHE A 1 110 ? -6.198 9.422 15.517 1.00 97.69 110 PHE A N 1
ATOM 828 C CA . PHE A 1 110 ? -6.220 8.202 14.714 1.00 97.69 110 PHE A CA 1
ATOM 829 C C . PHE A 1 110 ? -7.011 8.393 13.415 1.00 97.69 110 PHE A C 1
ATOM 831 O O . PHE A 1 110 ? -6.655 7.813 12.394 1.00 97.69 110 PHE A O 1
ATOM 838 N N . HIS A 1 111 ? -8.019 9.274 13.396 1.00 97.06 111 HIS A N 1
ATOM 839 C CA . HIS A 1 111 ? -8.713 9.658 12.160 1.00 97.06 111 HIS A CA 1
ATOM 840 C C . HIS A 1 111 ? -7.796 10.368 11.165 1.00 97.06 111 HIS A C 1
ATOM 842 O O . HIS A 1 111 ? -7.946 10.172 9.958 1.00 97.06 111 HIS A O 1
ATOM 848 N N . LEU A 1 112 ? -6.886 11.214 11.651 1.00 97.81 112 LEU A N 1
ATOM 849 C CA . LEU A 1 112 ? -5.877 11.861 10.814 1.00 97.81 112 LEU A CA 1
ATOM 850 C C . LEU A 1 112 ? -4.900 10.820 10.259 1.00 97.81 112 LEU A C 1
ATOM 852 O O . LEU A 1 112 ? -4.723 10.755 9.046 1.00 97.81 112 LEU A O 1
ATOM 856 N N . ILE A 1 113 ? -4.371 9.952 11.123 1.00 98.50 113 ILE A N 1
ATOM 857 C CA . ILE A 1 113 ? -3.446 8.879 10.731 1.00 98.50 113 ILE A CA 1
ATOM 858 C C . ILE A 1 113 ? -4.091 7.950 9.697 1.00 98.50 113 ILE A C 1
ATOM 860 O O . ILE A 1 113 ? -3.487 7.653 8.673 1.00 98.50 113 ILE A O 1
ATOM 864 N N . ALA A 1 114 ? -5.346 7.539 9.893 1.00 98.62 114 ALA A N 1
ATOM 865 C CA . ALA A 1 114 ? -6.055 6.707 8.924 1.00 98.62 114 ALA A CA 1
ATOM 866 C C . ALA A 1 114 ? -6.177 7.389 7.550 1.00 98.62 114 ALA A C 1
ATOM 868 O O . ALA A 1 114 ? -6.007 6.737 6.524 1.00 98.62 114 ALA A O 1
ATOM 869 N N . LYS A 1 115 ? -6.425 8.705 7.499 1.00 98.62 115 LYS A N 1
ATOM 870 C CA . LYS A 1 115 ? -6.460 9.450 6.226 1.00 98.62 115 LYS A CA 1
ATOM 871 C C . LYS A 1 115 ? -5.092 9.500 5.553 1.00 98.62 115 LYS A C 1
ATOM 873 O O . LYS A 1 115 ? -5.025 9.359 4.335 1.00 98.62 115 LYS A O 1
ATOM 878 N N . GLU A 1 116 ? -4.029 9.696 6.326 1.00 98.62 116 GLU A N 1
ATOM 879 C CA . GLU A 1 116 ? -2.654 9.700 5.819 1.00 98.62 116 GLU A CA 1
ATOM 880 C C . GLU A 1 116 ? -2.267 8.332 5.253 1.00 98.62 116 GLU A C 1
ATOM 882 O O . GLU A 1 116 ? -1.785 8.265 4.126 1.00 98.62 116 GLU A O 1
ATOM 887 N N . ILE A 1 117 ? -2.573 7.251 5.975 1.00 98.62 117 ILE A N 1
ATOM 888 C CA . ILE A 1 117 ? -2.367 5.862 5.539 1.00 98.62 117 ILE A CA 1
ATOM 889 C C . ILE A 1 117 ? -3.144 5.577 4.250 1.00 98.62 117 ILE A C 1
ATOM 891 O O . ILE A 1 117 ? -2.566 5.102 3.274 1.00 98.62 117 ILE A O 1
ATOM 895 N N . ALA A 1 118 ? -4.440 5.911 4.210 1.00 98.69 118 ALA A N 1
ATOM 896 C CA . ALA A 1 118 ? -5.270 5.698 3.026 1.00 98.69 118 ALA A CA 1
ATOM 897 C C . ALA A 1 118 ? -4.721 6.444 1.801 1.00 98.69 118 ALA A C 1
ATOM 899 O O . ALA A 1 118 ? -4.672 5.888 0.707 1.00 98.69 118 ALA A O 1
ATOM 900 N N . PHE A 1 119 ? -4.297 7.697 1.977 1.00 98.62 119 PHE A N 1
ATOM 901 C CA . PHE A 1 119 ? -3.730 8.493 0.893 1.00 98.62 119 PHE A CA 1
ATOM 902 C C . PHE A 1 119 ? -2.359 7.971 0.447 1.00 98.62 119 PHE A C 1
ATOM 904 O O . PHE A 1 119 ? -2.146 7.776 -0.749 1.00 98.62 119 PHE A O 1
ATOM 911 N N . GLY A 1 120 ? -1.445 7.730 1.390 1.00 98.44 120 GLY A N 1
ATOM 912 C CA . GLY A 1 120 ? -0.085 7.270 1.116 1.00 98.44 120 GLY A CA 1
ATOM 913 C C . GLY A 1 120 ? -0.080 5.941 0.369 1.00 98.44 120 GLY A C 1
ATOM 914 O O . GLY A 1 120 ? 0.436 5.864 -0.746 1.00 98.44 120 GLY A O 1
ATOM 915 N N . HIS A 1 121 ? -0.766 4.932 0.907 1.00 98.31 121 HIS A N 1
ATOM 916 C CA . HIS A 1 121 ? -0.823 3.624 0.262 1.00 98.31 121 HIS A CA 1
ATOM 917 C C . HIS A 1 121 ? -1.584 3.649 -1.067 1.00 98.31 121 HIS A C 1
ATOM 919 O O . HIS A 1 121 ? -1.198 2.924 -1.976 1.00 98.31 121 HIS A O 1
ATOM 925 N N . ALA A 1 122 ? -2.598 4.505 -1.251 1.00 98.50 122 ALA A N 1
ATOM 926 C CA . ALA A 1 122 ? -3.241 4.663 -2.560 1.00 98.50 122 ALA A CA 1
ATOM 927 C C . ALA A 1 122 ? -2.284 5.231 -3.624 1.00 98.50 122 ALA A C 1
ATOM 929 O O . ALA A 1 122 ? -2.310 4.795 -4.779 1.00 98.50 122 ALA A O 1
ATOM 930 N N . VAL A 1 123 ? -1.418 6.180 -3.247 1.00 98.62 123 VAL A N 1
ATOM 931 C CA . VAL A 1 123 ? -0.363 6.692 -4.135 1.00 98.62 123 VAL A CA 1
ATOM 932 C C . VAL A 1 123 ? 0.631 5.583 -4.476 1.00 98.62 123 VAL A C 1
ATOM 934 O O . VAL A 1 123 ? 0.981 5.421 -5.647 1.00 98.62 123 VAL A O 1
ATOM 937 N N . ASP A 1 124 ? 1.052 4.797 -3.489 1.00 98.44 124 ASP A N 1
ATOM 938 C CA . 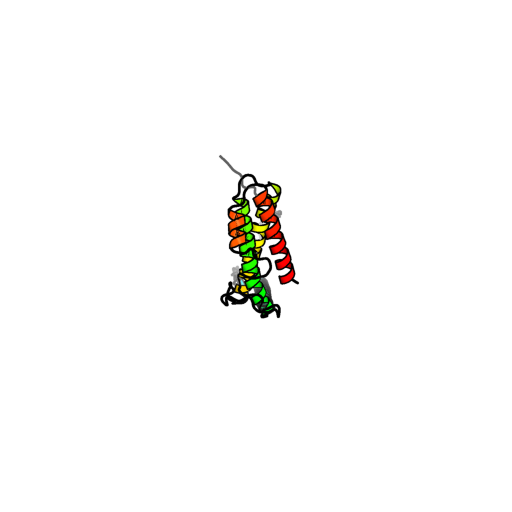ASP A 1 124 ? 2.012 3.714 -3.697 1.00 98.44 124 ASP A CA 1
ATOM 939 C C . ASP A 1 124 ? 1.424 2.564 -4.527 1.00 98.44 124 ASP A C 1
ATOM 941 O O . ASP A 1 124 ? 2.088 2.094 -5.447 1.00 98.44 124 ASP A O 1
ATOM 945 N N . ILE A 1 125 ? 0.151 2.199 -4.337 1.00 98.69 125 ILE A N 1
ATOM 946 C CA . ILE A 1 125 ? -0.585 1.279 -5.227 1.00 98.69 125 ILE A CA 1
ATOM 947 C C . ILE A 1 125 ? -0.525 1.777 -6.675 1.00 98.69 125 ILE A C 1
ATOM 949 O O . ILE A 1 125 ? -0.189 1.015 -7.581 1.00 98.69 125 ILE A O 1
ATOM 953 N N . GLY A 1 126 ? -0.800 3.066 -6.903 1.00 98.31 126 GLY A N 1
ATOM 954 C CA . GLY A 1 126 ? -0.727 3.665 -8.236 1.00 98.31 126 GLY A CA 1
ATOM 955 C C . GLY A 1 126 ? 0.671 3.578 -8.854 1.00 98.31 126 GLY A C 1
ATOM 956 O O . GLY A 1 126 ? 0.801 3.251 -10.035 1.00 98.31 126 GLY A O 1
ATOM 957 N N . ARG A 1 127 ? 1.722 3.814 -8.059 1.00 98.31 127 ARG A N 1
ATOM 958 C CA . ARG A 1 127 ? 3.122 3.672 -8.494 1.00 98.31 127 ARG A CA 1
ATOM 959 C C . ARG A 1 127 ? 3.464 2.228 -8.840 1.00 98.31 127 ARG A C 1
ATOM 961 O O . ARG A 1 127 ? 4.051 1.992 -9.890 1.00 98.31 127 ARG A O 1
ATOM 968 N N . MET A 1 128 ? 3.069 1.272 -8.002 1.00 98.25 128 MET A N 1
ATOM 969 C CA . MET A 1 128 ? 3.327 -0.150 -8.233 1.00 98.25 128 MET A CA 1
ATOM 970 C C . MET A 1 128 ? 2.639 -0.646 -9.509 1.00 98.25 128 MET A C 1
ATOM 972 O O . MET A 1 128 ? 3.274 -1.298 -10.336 1.00 98.25 128 MET A O 1
ATOM 976 N N . ILE A 1 129 ? 1.377 -0.261 -9.729 1.00 98.12 129 ILE A N 1
ATOM 977 C CA . ILE A 1 129 ? 0.646 -0.550 -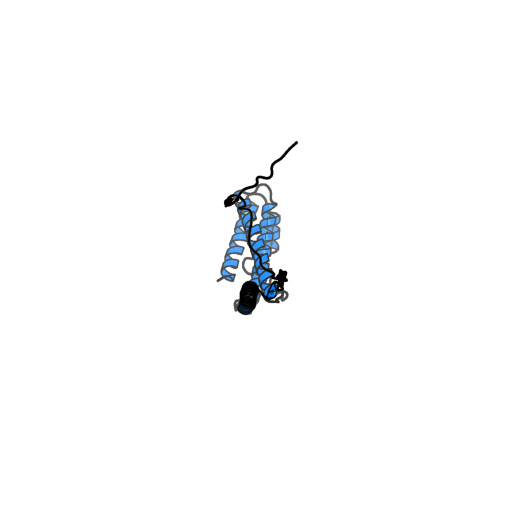10.974 1.00 98.12 129 ILE A CA 1
ATOM 978 C C . ILE A 1 129 ? 1.370 0.050 -12.181 1.00 98.12 129 ILE A C 1
ATOM 980 O O . ILE A 1 129 ? 1.527 -0.619 -13.203 1.00 98.12 129 ILE A O 1
ATOM 984 N N . GLN A 1 130 ? 1.814 1.303 -12.079 1.00 97.25 130 GLN A N 1
ATOM 985 C CA . GLN A 1 130 ? 2.499 1.976 -13.177 1.00 97.25 130 GLN A CA 1
ATOM 986 C C . GLN A 1 130 ? 3.827 1.291 -13.527 1.00 97.25 130 GLN A C 1
ATOM 988 O O . GLN A 1 130 ? 4.070 1.026 -14.703 1.00 97.25 130 GLN A O 1
ATOM 993 N N . LEU A 1 131 ? 4.636 0.930 -12.529 1.00 96.06 131 LEU A N 1
ATOM 994 C CA . LEU A 1 131 ? 5.877 0.178 -12.734 1.00 96.06 131 LEU A CA 1
ATOM 995 C C . LEU A 1 131 ? 5.604 -1.177 -13.399 1.00 96.06 131 LEU A C 1
ATOM 997 O O . LEU A 1 131 ? 6.239 -1.518 -14.393 1.00 96.06 131 LEU A O 1
ATOM 1001 N N . LEU A 1 132 ? 4.601 -1.925 -12.928 1.00 96.19 132 LEU A N 1
ATOM 1002 C CA . LEU A 1 132 ? 4.219 -3.205 -13.536 1.00 96.19 132 LEU A CA 1
ATOM 1003 C C . LEU A 1 132 ? 3.788 -3.053 -15.004 1.00 96.19 132 LEU A C 1
ATOM 1005 O O . LEU A 1 132 ? 4.156 -3.884 -15.839 1.00 96.19 132 LEU A O 1
ATOM 1009 N N . ARG A 1 133 ? 3.070 -1.976 -15.348 1.00 95.50 133 ARG A N 1
ATOM 1010 C CA . ARG A 1 133 ? 2.703 -1.656 -16.739 1.00 95.50 133 ARG A CA 1
ATOM 1011 C C . ARG A 1 133 ? 3.917 -1.327 -17.598 1.00 95.50 133 ARG A C 1
ATOM 1013 O O . ARG A 1 133 ? 4.008 -1.825 -18.718 1.00 95.50 133 ARG A O 1
ATOM 1020 N N . GLU A 1 134 ? 4.842 -0.518 -17.089 1.00 92.81 134 GLU A N 1
ATOM 1021 C CA . GLU A 1 134 ? 6.100 -0.187 -17.776 1.00 92.81 134 GLU A CA 1
ATOM 1022 C C . GLU A 1 134 ? 6.939 -1.439 -18.048 1.00 92.81 134 GLU A C 1
ATOM 1024 O O . GLU A 1 134 ? 7.555 -1.569 -19.105 1.00 92.81 134 GLU A O 1
ATOM 1029 N N . TYR A 1 135 ? 6.873 -2.407 -17.139 1.00 92.81 135 TYR A N 1
ATOM 1030 C CA . TYR A 1 135 ? 7.511 -3.714 -17.245 1.00 92.81 135 TYR A CA 1
ATOM 1031 C C . TYR A 1 135 ? 6.756 -4.726 -18.121 1.00 92.81 135 TYR A C 1
ATOM 1033 O O . TYR A 1 135 ? 7.237 -5.845 -18.328 1.00 92.81 135 TYR A O 1
ATOM 1041 N N . GLY A 1 136 ? 5.571 -4.370 -18.627 1.00 93.62 136 GLY A N 1
ATOM 1042 C CA . GLY A 1 136 ? 4.720 -5.265 -19.411 1.00 93.62 136 GLY A CA 1
ATOM 1043 C C . GLY A 1 136 ? 4.273 -6.507 -18.632 1.00 93.62 136 GLY A C 1
ATOM 1044 O O . GLY A 1 136 ? 4.143 -7.585 -19.215 1.00 93.62 136 GLY A O 1
ATOM 1045 N N . LYS A 1 137 ? 4.100 -6.388 -17.312 1.00 94.81 137 LYS A N 1
ATOM 1046 C CA . LYS A 1 137 ? 3.647 -7.467 -16.425 1.00 94.81 137 LYS A CA 1
ATOM 1047 C C . LYS A 1 137 ? 2.197 -7.269 -16.005 1.00 94.81 137 LYS A C 1
ATOM 1049 O O . LYS A 1 137 ? 1.652 -6.172 -16.092 1.00 94.81 137 LYS A O 1
ATOM 1054 N N . ALA A 1 138 ? 1.577 -8.356 -15.548 1.00 95.38 138 ALA A N 1
ATOM 1055 C CA . ALA A 1 138 ? 0.255 -8.295 -14.941 1.00 95.38 138 ALA A CA 1
ATOM 1056 C C . ALA A 1 138 ? 0.295 -7.389 -13.708 1.00 95.38 138 ALA A C 1
ATOM 1058 O O . ALA A 1 138 ? 1.199 -7.493 -12.880 1.00 95.38 138 ALA A O 1
ATOM 1059 N N . GLU A 1 139 ? -0.695 -6.509 -13.591 1.00 95.50 139 GLU A N 1
ATOM 1060 C CA . GLU A 1 139 ? -0.778 -5.576 -12.471 1.00 95.50 139 GLU A CA 1
ATOM 1061 C C . GLU A 1 139 ? -0.976 -6.332 -11.155 1.00 95.50 139 GLU A C 1
ATOM 1063 O O . GLU A 1 139 ? -0.469 -5.902 -10.123 1.00 95.50 139 GLU A O 1
ATOM 1068 N N . ALA A 1 140 ? -1.749 -7.423 -11.184 1.00 93.00 140 ALA A N 1
ATOM 1069 C CA . ALA A 1 140 ? -2.128 -8.219 -10.023 1.00 93.00 140 ALA A CA 1
ATOM 1070 C C . ALA A 1 140 ? -1.401 -9.566 -9.995 1.00 93.00 140 ALA A C 1
ATOM 1072 O O . ALA A 1 140 ? -1.077 -10.128 -11.043 1.00 93.00 140 ALA A O 1
ATOM 1073 N N . ASN A 1 141 ? -1.227 -10.115 -8.792 1.00 91.06 141 ASN A N 1
ATOM 1074 C CA . ASN A 1 141 ? -0.852 -11.511 -8.629 1.00 91.06 141 ASN A CA 1
ATOM 1075 C C . ASN A 1 141 ? -2.063 -12.415 -8.928 1.00 91.06 141 ASN A C 1
ATOM 1077 O O . ASN A 1 141 ? -2.991 -12.519 -8.128 1.00 91.06 141 ASN A O 1
ATOM 1081 N N . GLU A 1 142 ? -2.054 -13.078 -10.084 1.00 88.62 142 GLU A N 1
ATOM 1082 C CA . GLU A 1 142 ? -3.121 -14.000 -10.506 1.00 88.62 142 GLU A CA 1
ATOM 1083 C C . GLU A 1 142 ? -2.859 -15.460 -10.093 1.00 88.62 142 GLU A C 1
ATOM 1085 O O . GLU A 1 142 ? -3.710 -16.327 -10.286 1.00 88.62 142 GLU A O 1
ATOM 1090 N N . SER A 1 143 ? -1.689 -15.756 -9.518 1.00 88.88 143 SER A N 1
ATOM 1091 C CA . SER A 1 143 ? -1.297 -17.128 -9.166 1.00 88.88 143 SER A CA 1
ATOM 1092 C C . SER A 1 143 ? -2.020 -17.672 -7.930 1.00 88.88 143 SER A C 1
ATOM 1094 O O . SER A 1 143 ? -2.059 -18.883 -7.716 1.00 88.88 143 SER A O 1
ATOM 1096 N N . GLY A 1 144 ? -2.570 -16.782 -7.097 1.00 90.06 144 GLY A N 1
ATOM 1097 C CA . GLY A 1 144 ? -3.140 -17.119 -5.789 1.00 90.06 144 GLY A CA 1
ATOM 1098 C C . GLY A 1 144 ? -2.096 -17.424 -4.708 1.00 90.06 144 GLY A C 1
ATOM 1099 O O . GLY A 1 144 ? -2.469 -17.645 -3.555 1.00 90.06 144 GLY A O 1
ATOM 1100 N N . THR A 1 145 ? -0.805 -17.404 -5.050 1.00 93.75 145 THR A N 1
ATOM 1101 C CA . THR A 1 145 ? 0.313 -17.592 -4.120 1.00 93.75 145 THR A CA 1
ATOM 1102 C C . THR A 1 145 ? 1.167 -16.337 -4.021 1.00 93.75 145 THR A C 1
ATOM 1104 O O . THR A 1 145 ? 1.553 -15.785 -5.045 1.00 93.75 145 THR A O 1
ATOM 1107 N N . ALA A 1 146 ? 1.509 -15.927 -2.808 1.00 94.75 146 ALA A N 1
ATOM 1108 C CA . ALA A 1 146 ? 2.360 -14.787 -2.501 1.00 94.75 146 ALA A CA 1
ATOM 1109 C C . ALA A 1 146 ? 3.715 -15.220 -1.928 1.00 94.75 146 ALA A C 1
ATOM 1111 O O . ALA A 1 146 ? 3.916 -16.381 -1.549 1.00 94.75 146 ALA A O 1
ATOM 1112 N N . MET A 1 147 ? 4.624 -14.253 -1.831 1.00 94.38 147 MET A N 1
ATOM 1113 C CA . MET A 1 147 ? 5.933 -14.321 -1.175 1.00 94.38 147 MET A CA 1
ATOM 1114 C C . MET A 1 147 ? 6.949 -15.253 -1.846 1.00 94.38 147 MET A C 1
ATOM 1116 O O . MET A 1 147 ? 8.040 -15.460 -1.320 1.00 94.38 147 MET A O 1
ATOM 1120 N N . VAL A 1 148 ? 6.629 -15.782 -3.033 1.00 93.31 148 VAL A N 1
ATOM 1121 C CA . VAL A 1 148 ? 7.504 -16.683 -3.814 1.00 93.31 148 VAL A CA 1
ATOM 1122 C C . VAL A 1 148 ? 8.855 -16.032 -4.129 1.00 93.31 148 VAL A C 1
ATOM 1124 O O . VAL A 1 148 ? 9.864 -16.712 -4.282 1.00 93.31 148 VAL A O 1
ATOM 1127 N N . TRP A 1 149 ? 8.879 -14.705 -4.212 1.00 92.69 149 TRP A N 1
ATOM 1128 C CA . TRP A 1 149 ? 10.056 -13.907 -4.525 1.00 92.69 149 TRP A CA 1
ATOM 1129 C C . TRP A 1 149 ? 11.026 -13.700 -3.347 1.00 92.69 149 TRP A C 1
ATOM 1131 O O . TRP A 1 149 ? 12.136 -13.232 -3.580 1.00 92.69 149 TRP A O 1
ATOM 1141 N N . MET A 1 150 ? 10.648 -14.058 -2.113 1.00 91.50 150 MET A N 1
ATOM 1142 C CA . MET A 1 150 ? 11.484 -13.907 -0.906 1.00 91.50 150 MET A CA 1
ATOM 1143 C C . MET A 1 150 ? 12.261 -15.177 -0.514 1.00 91.50 150 MET A C 1
ATOM 1145 O O . MET A 1 150 ? 12.649 -15.319 0.648 1.00 91.50 150 MET A O 1
ATOM 1149 N N . ASP A 1 151 ? 12.398 -16.160 -1.415 1.00 81.44 151 ASP A N 1
ATOM 1150 C CA . ASP A 1 151 ? 12.907 -17.515 -1.101 1.00 81.44 151 ASP A CA 1
ATOM 1151 C C . ASP A 1 151 ? 12.198 -18.183 0.107 1.00 81.44 151 ASP A C 1
ATOM 1153 O O . ASP A 1 151 ? 12.666 -19.169 0.683 1.00 81.44 151 ASP A O 1
ATOM 1157 N N . HIS A 1 152 ? 11.030 -17.659 0.490 1.00 69.81 152 HIS A N 1
ATOM 1158 C CA . HIS A 1 152 ? 10.153 -18.211 1.510 1.00 69.81 152 HIS A CA 1
ATOM 1159 C C . HIS A 1 152 ? 9.201 -19.233 0.893 1.00 69.81 152 HIS A C 1
ATOM 1161 O O . HIS A 1 152 ? 8.943 -19.252 -0.312 1.00 69.81 152 HIS A O 1
ATOM 1167 N N . ALA A 1 153 ? 8.640 -20.094 1.745 1.00 76.56 153 ALA A N 1
ATOM 1168 C CA . ALA A 1 153 ? 7.576 -20.990 1.323 1.00 76.56 153 ALA A CA 1
ATOM 1169 C C . ALA A 1 153 ? 6.399 -20.168 0.775 1.00 76.56 153 ALA A C 1
ATOM 1171 O O . ALA A 1 153 ? 5.852 -19.317 1.479 1.00 76.56 153 ALA A O 1
ATOM 1172 N N . ALA A 1 154 ? 6.019 -20.451 -0.473 1.00 89.19 154 ALA A N 1
ATOM 1173 C CA . ALA A 1 154 ? 4.832 -19.886 -1.096 1.00 89.19 154 ALA A CA 1
ATOM 1174 C C . ALA A 1 154 ? 3.626 -20.044 -0.161 1.00 89.19 154 ALA A C 1
ATOM 1176 O O . ALA A 1 154 ? 3.396 -21.120 0.400 1.00 89.19 154 ALA A O 1
ATOM 1177 N N . MET A 1 155 ? 2.849 -18.980 -0.011 1.00 93.38 155 MET A N 1
ATOM 1178 C CA . MET A 1 155 ? 1.663 -18.969 0.843 1.00 93.38 155 MET A CA 1
ATOM 1179 C C . MET A 1 155 ? 0.462 -18.409 0.089 1.00 93.38 155 MET A C 1
ATOM 1181 O O . MET A 1 155 ? 0.653 -17.734 -0.917 1.00 93.38 155 MET A O 1
ATOM 1185 N N . PRO A 1 1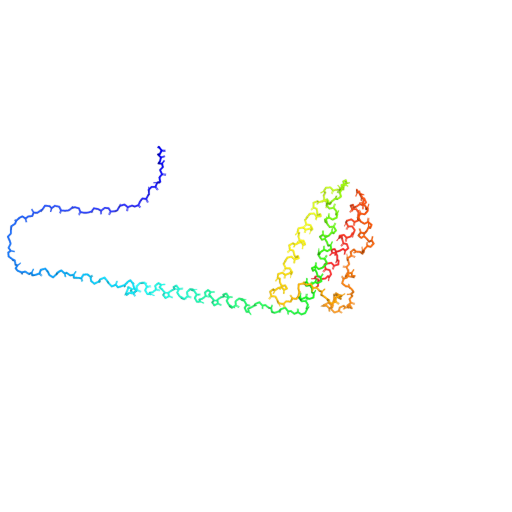56 ? -0.779 -18.677 0.525 1.00 94.94 156 PRO A N 1
ATOM 1186 C CA . PRO A 1 156 ? -1.948 -18.051 -0.081 1.00 94.94 156 PRO A CA 1
ATOM 1187 C C . PRO A 1 156 ? -1.852 -16.520 -0.043 1.00 94.94 156 PRO A C 1
ATOM 1189 O O . PRO A 1 156 ? -1.408 -15.954 0.957 1.00 94.94 156 PRO A O 1
ATOM 1192 N N . LEU A 1 157 ? -2.286 -15.855 -1.116 1.00 92.25 157 LEU A N 1
ATOM 1193 C CA . LEU A 1 157 ? -2.237 -14.390 -1.240 1.00 92.25 157 LEU A CA 1
ATOM 1194 C C . LEU A 1 157 ? -2.966 -13.667 -0.091 1.00 92.25 157 LEU A C 1
ATOM 1196 O O . LEU A 1 157 ? -2.509 -12.636 0.386 1.00 92.25 157 LEU A O 1
ATOM 1200 N N . ASP A 1 158 ? -4.060 -14.237 0.413 1.00 92.62 158 ASP A N 1
ATOM 1201 C CA . ASP A 1 158 ? -4.847 -13.711 1.537 1.00 92.62 158 ASP A CA 1
ATOM 1202 C C . ASP A 1 158 ? -4.263 -14.051 2.924 1.00 92.62 158 ASP A C 1
ATOM 1204 O O . ASP A 1 158 ? -4.877 -13.772 3.956 1.00 92.62 158 ASP A O 1
ATOM 1208 N N . ARG A 1 159 ? -3.085 -14.683 2.964 1.00 92.88 159 ARG A N 1
ATOM 1209 C CA . ARG A 1 159 ? -2.375 -15.102 4.180 1.00 92.88 159 ARG A CA 1
ATOM 1210 C C . ARG A 1 159 ? -0.964 -14.532 4.271 1.00 92.88 159 ARG A C 1
ATOM 1212 O O . ARG A 1 159 ? -0.176 -15.034 5.072 1.00 92.88 159 ARG A O 1
ATOM 1219 N N . MET A 1 160 ? -0.653 -13.497 3.487 1.00 95.31 160 MET A N 1
ATOM 1220 C CA . MET A 1 160 ? 0.598 -12.760 3.654 1.00 95.31 160 MET A CA 1
ATOM 1221 C C . MET A 1 160 ? 0.748 -12.267 5.102 1.00 95.31 160 MET A C 1
ATOM 1223 O O . MET A 1 160 ? -0.260 -11.966 5.757 1.00 95.31 160 MET A O 1
ATOM 1227 N N . PRO A 1 161 ? 1.984 -12.185 5.626 1.00 95.38 161 PRO A N 1
ATOM 1228 C CA . PRO A 1 161 ? 2.212 -11.737 6.991 1.00 95.38 161 PRO A CA 1
ATOM 1229 C C . PRO A 1 161 ? 1.571 -10.366 7.251 1.00 95.38 161 PRO A C 1
ATOM 1231 O O . PRO A 1 161 ? 1.558 -9.488 6.389 1.00 95.38 161 PRO A O 1
ATOM 1234 N N . GLY A 1 162 ? 1.011 -10.192 8.449 1.00 96.81 162 GLY A N 1
ATOM 1235 C CA . GLY A 1 162 ? 0.400 -8.934 8.886 1.00 96.81 162 GLY A CA 1
ATOM 1236 C C . GLY A 1 162 ? -0.965 -8.598 8.278 1.00 96.81 162 GLY A C 1
ATOM 1237 O O . GLY A 1 162 ? -1.592 -7.652 8.750 1.00 96.81 162 GLY A O 1
ATOM 1238 N N . LEU A 1 163 ? -1.468 -9.360 7.298 1.00 98.00 163 LEU A N 1
ATOM 1239 C CA . LEU A 1 163 ? -2.837 -9.165 6.820 1.00 98.00 163 LEU A CA 1
ATOM 1240 C C . LEU A 1 163 ? -3.850 -9.462 7.933 1.00 98.00 163 LEU A C 1
ATOM 1242 O O . LEU A 1 163 ? -3.797 -10.499 8.601 1.00 98.00 163 LEU A O 1
ATOM 1246 N N . ALA A 1 164 ? -4.829 -8.574 8.080 1.00 98.19 164 ALA A N 1
ATOM 1247 C CA . ALA A 1 164 ? -6.019 -8.817 8.870 1.00 98.19 164 ALA A CA 1
ATOM 1248 C C . ALA A 1 164 ? -6.807 -9.979 8.254 1.00 98.19 164 ALA A C 1
ATOM 1250 O O . ALA A 1 164 ? -7.125 -9.991 7.061 1.00 98.19 164 ALA A O 1
ATOM 1251 N N . THR A 1 165 ? -7.157 -10.967 9.072 1.00 97.12 165 THR A N 1
ATOM 1252 C CA . THR A 1 165 ? -7.980 -12.082 8.606 1.00 97.12 165 THR A CA 1
ATOM 1253 C C . THR A 1 165 ? -9.430 -11.633 8.382 1.00 97.12 165 THR A C 1
ATOM 1255 O O . THR A 1 165 ? -9.872 -10.632 8.955 1.00 97.12 165 THR A O 1
ATOM 1258 N N . PRO A 1 166 ? -10.250 -12.403 7.641 1.00 96.25 166 PRO A N 1
ATOM 1259 C CA . PRO A 1 166 ? -11.677 -12.100 7.508 1.00 96.25 166 PRO A CA 1
ATOM 1260 C C . PRO A 1 166 ? -12.416 -11.991 8.854 1.00 96.25 166 PRO A C 1
ATOM 1262 O O . PRO A 1 166 ? -13.354 -11.205 8.993 1.00 96.25 166 PRO A O 1
ATOM 1265 N N . SER A 1 167 ? -12.001 -12.763 9.865 1.00 97.44 167 SER A N 1
ATOM 1266 C CA . SER A 1 167 ? -12.534 -12.650 11.228 1.00 97.44 167 SER A CA 1
ATOM 1267 C C . SER A 1 167 ? -12.121 -11.354 11.918 1.00 97.44 167 SER A C 1
ATOM 1269 O O . SER A 1 167 ? -12.959 -10.751 12.592 1.00 97.44 167 SER A O 1
ATOM 1271 N N . ASP A 1 168 ? -10.882 -10.905 11.721 1.00 97.94 168 ASP A N 1
ATOM 1272 C CA . ASP A 1 168 ? -10.385 -9.653 12.295 1.00 97.94 168 ASP A CA 1
ATOM 1273 C C . ASP A 1 168 ? -11.107 -8.461 11.680 1.00 97.94 168 ASP A C 1
ATOM 1275 O O . ASP A 1 168 ? -11.643 -7.632 12.410 1.00 97.94 168 ASP A O 1
ATOM 1279 N N . LEU A 1 169 ? -11.236 -8.428 10.348 1.00 98.12 169 LEU A N 1
ATOM 1280 C CA . LEU A 1 169 ? -12.002 -7.400 9.642 1.00 98.12 169 LEU A CA 1
ATOM 1281 C C . LEU A 1 169 ? -13.460 -7.376 10.107 1.00 98.12 169 LEU A C 1
ATOM 1283 O O . LEU A 1 169 ? -14.007 -6.310 10.383 1.00 98.12 169 LEU A O 1
ATOM 1287 N N . LYS A 1 170 ? -14.095 -8.539 10.285 1.00 98.25 170 LYS A N 1
ATOM 1288 C CA . LYS A 1 170 ? -15.466 -8.612 10.806 1.00 98.25 170 LYS A CA 1
ATOM 1289 C C . LYS A 1 170 ? -15.579 -8.047 12.226 1.00 98.25 170 LYS A C 1
ATOM 1291 O O . LYS A 1 170 ? -16.521 -7.302 12.504 1.00 98.25 170 LYS A O 1
ATOM 1296 N N . SER A 1 171 ? -14.649 -8.397 13.116 1.00 98.00 171 SER A N 1
ATOM 1297 C CA . SER A 1 171 ? -14.585 -7.838 14.474 1.00 98.00 171 SER A CA 1
ATOM 1298 C C . SER A 1 171 ? -14.389 -6.323 14.429 1.00 98.00 171 SER A C 1
ATOM 1300 O O . SER A 1 171 ? -15.138 -5.572 15.058 1.00 98.00 171 SER A O 1
ATOM 1302 N N . PHE A 1 172 ? -13.450 -5.870 13.604 1.00 98.38 172 PHE A N 1
ATOM 1303 C CA . PHE A 1 172 ? -13.097 -4.471 13.464 1.00 98.38 172 PHE A CA 1
ATOM 1304 C C . PHE A 1 172 ? -14.253 -3.633 12.918 1.00 98.38 172 PHE A C 1
ATOM 1306 O O . PHE A 1 172 ? -14.557 -2.564 13.449 1.00 98.38 172 PHE A O 1
ATOM 1313 N N . ILE A 1 173 ? -14.984 -4.134 11.922 1.00 98.06 173 ILE A N 1
ATOM 1314 C CA . ILE A 1 173 ? -16.199 -3.498 11.396 1.00 98.06 173 ILE A CA 1
ATOM 1315 C C . ILE A 1 173 ? -17.250 -3.332 12.503 1.00 98.06 173 ILE A C 1
ATOM 1317 O O . ILE A 1 173 ? -17.863 -2.266 12.598 1.00 98.06 173 ILE A O 1
ATOM 1321 N N . ALA A 1 174 ? -17.417 -4.326 13.378 1.00 97.69 174 ALA A N 1
ATOM 1322 C CA . ALA A 1 174 ? -18.376 -4.276 14.481 1.00 97.69 174 ALA A CA 1
ATOM 1323 C C . ALA A 1 174 ? -17.943 -3.361 15.645 1.00 97.69 174 ALA A C 1
ATOM 1325 O O . ALA A 1 174 ? -18.805 -2.849 16.368 1.00 97.69 174 ALA A O 1
ATOM 1326 N N . ALA A 1 175 ? -16.638 -3.138 15.823 1.00 97.69 175 ALA A N 1
ATOM 1327 C CA . ALA A 1 175 ? -16.083 -2.314 16.892 1.00 97.69 175 ALA A CA 1
ATOM 1328 C C . ALA A 1 175 ? -16.505 -0.836 16.779 1.00 97.69 175 ALA A C 1
ATOM 1330 O O . ALA A 1 175 ? -16.690 -0.295 15.680 1.00 97.69 175 ALA A O 1
ATOM 1331 N N . LYS A 1 176 ? -16.649 -0.164 17.928 1.00 96.75 176 LYS A N 1
ATOM 1332 C CA . LYS A 1 176 ? -17.079 1.242 18.036 1.00 96.75 176 LYS A CA 1
ATOM 1333 C C . LYS A 1 176 ? -16.253 1.991 19.077 1.00 96.75 176 LYS A C 1
ATOM 1335 O O . LYS A 1 176 ? -15.801 1.386 20.049 1.00 96.75 176 LYS A O 1
ATOM 1340 N N . GLY A 1 177 ? -16.126 3.305 18.896 1.00 96.12 177 GLY A N 1
ATOM 1341 C CA . GLY A 1 177 ? -15.404 4.189 19.811 1.00 96.12 177 GLY A CA 1
ATOM 1342 C C . GLY A 1 177 ? -14.003 3.679 20.139 1.00 96.12 177 GLY A C 1
ATOM 1343 O O . GLY A 1 177 ? -13.305 3.183 19.260 1.00 96.12 177 GLY A O 1
ATOM 1344 N N . SER A 1 178 ? -13.631 3.711 21.417 1.00 96.62 178 SER A N 1
ATOM 1345 C CA . SER A 1 178 ? -12.290 3.319 21.870 1.00 96.62 178 SER A CA 1
ATOM 1346 C C . SER A 1 178 ? -11.906 1.867 21.571 1.00 96.62 178 SER A C 1
ATOM 1348 O O . SER A 1 178 ? -10.721 1.547 21.510 1.00 96.62 178 SER A O 1
ATOM 1350 N N . GLU A 1 179 ? -12.874 0.974 21.363 1.00 97.69 179 GLU A N 1
ATOM 1351 C CA . GLU A 1 179 ? -12.578 -0.395 20.936 1.00 97.69 179 GLU A CA 1
ATOM 1352 C C . GLU A 1 179 ? -12.174 -0.453 19.458 1.00 97.69 179 GLU A C 1
ATOM 1354 O O . GLU A 1 179 ? -11.267 -1.196 19.092 1.00 97.69 179 GLU A O 1
ATOM 1359 N N . ALA A 1 180 ? -12.784 0.383 18.613 1.00 98.25 180 ALA A N 1
ATOM 1360 C CA . ALA A 1 180 ? -12.347 0.527 17.229 1.00 98.25 180 ALA A CA 1
ATOM 1361 C C . ALA A 1 180 ? -10.948 1.146 17.143 1.00 98.25 180 ALA A C 1
ATOM 1363 O O . ALA A 1 180 ? -10.161 0.711 16.313 1.00 98.25 180 ALA A O 1
ATOM 1364 N N . ASP A 1 181 ? -10.625 2.102 18.018 1.00 98.38 181 ASP A N 1
ATOM 1365 C CA . ASP A 1 181 ? -9.291 2.713 18.096 1.00 98.38 181 ASP A CA 1
ATOM 1366 C C . ASP A 1 181 ? -8.214 1.660 18.377 1.00 98.38 181 ASP A C 1
ATOM 1368 O O . ASP A 1 181 ? -7.223 1.560 17.655 1.00 98.38 181 ASP A O 1
ATOM 1372 N N . LYS A 1 182 ? -8.441 0.815 19.389 1.00 98.31 182 LYS A N 1
ATOM 1373 C CA . LYS A 1 182 ? -7.514 -0.266 19.750 1.00 98.31 182 LYS A CA 1
ATOM 1374 C C . LYS A 1 182 ? -7.338 -1.271 18.622 1.00 98.31 182 LYS A C 1
ATOM 1376 O O . LYS A 1 182 ? -6.208 -1.653 18.333 1.00 98.31 182 LYS A O 1
ATOM 1381 N N . GLN A 1 183 ? -8.434 -1.697 17.994 1.00 98.50 183 GLN A N 1
ATOM 1382 C CA . GLN A 1 183 ? -8.366 -2.666 16.901 1.00 98.50 183 GLN A CA 1
ATOM 1383 C C . GLN A 1 183 ? -7.692 -2.072 15.664 1.00 98.50 183 GLN A C 1
ATOM 1385 O O . GLN A 1 183 ? -6.863 -2.746 15.063 1.00 98.50 183 GLN A O 1
ATOM 1390 N N . PHE A 1 184 ? -7.964 -0.809 15.326 1.00 98.62 184 PHE A N 1
ATOM 1391 C CA . PHE A 1 184 ? -7.284 -0.125 14.227 1.00 98.62 184 PHE A CA 1
ATOM 1392 C C . PHE A 1 184 ? -5.773 -0.089 14.446 1.00 98.62 184 PHE A C 1
ATOM 1394 O O . PHE A 1 184 ? -5.025 -0.526 13.578 1.00 98.62 184 PHE A O 1
ATOM 1401 N N . VAL A 1 185 ? -5.323 0.364 15.621 1.00 98.38 185 VAL A N 1
ATOM 1402 C CA . VAL A 1 185 ? -3.891 0.429 15.940 1.00 98.38 185 VAL A CA 1
ATOM 1403 C C . VAL A 1 185 ? -3.264 -0.963 15.931 1.00 98.38 185 VAL A C 1
ATOM 1405 O O . VAL A 1 185 ? -2.225 -1.147 15.309 1.00 98.38 185 VAL A O 1
ATOM 1408 N N . ALA A 1 186 ? -3.890 -1.952 16.572 1.00 98.62 186 ALA A N 1
ATOM 1409 C CA . ALA A 1 186 ? -3.342 -3.305 16.642 1.00 98.62 186 ALA A CA 1
ATOM 1410 C C . ALA A 1 186 ? -3.187 -3.944 15.254 1.00 98.62 186 ALA A C 1
ATOM 1412 O O . ALA A 1 186 ? -2.124 -4.481 14.942 1.00 98.62 186 ALA A O 1
ATOM 1413 N N . LEU A 1 187 ? -4.221 -3.851 14.412 1.00 98.69 187 LEU A N 1
ATOM 1414 C CA . LEU A 1 187 ? -4.180 -4.386 13.052 1.00 98.69 187 LEU A CA 1
ATOM 1415 C C . LEU A 1 187 ? -3.168 -3.632 12.194 1.00 98.69 187 LEU A C 1
ATOM 1417 O O . LEU A 1 187 ? -2.371 -4.254 11.503 1.00 98.69 187 LEU A O 1
ATOM 1421 N N . MET A 1 188 ? -3.156 -2.301 12.269 1.00 98.69 188 MET A N 1
ATOM 1422 C CA . MET A 1 188 ? -2.282 -1.490 11.431 1.00 98.69 188 MET A CA 1
ATOM 1423 C C . MET A 1 188 ? -0.80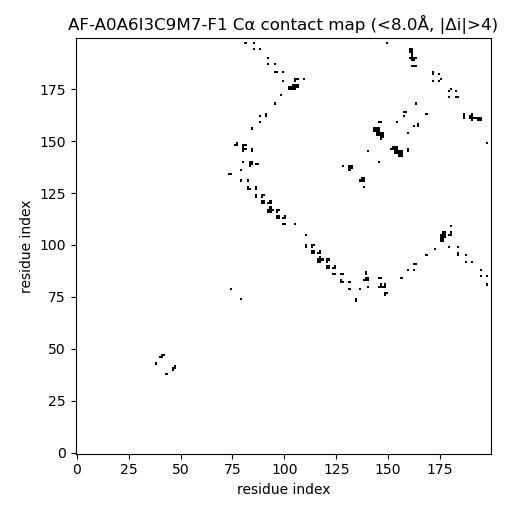4 -1.629 11.813 1.00 98.69 188 MET A C 1
ATOM 1425 O O . MET A 1 188 ? 0.038 -1.631 10.921 1.00 98.69 188 MET A O 1
ATOM 1429 N N . VAL A 1 189 ? -0.482 -1.805 13.101 1.00 98.62 189 VAL A N 1
ATOM 1430 C CA . VAL A 1 189 ? 0.885 -2.108 13.563 1.00 98.62 189 VAL A CA 1
ATOM 1431 C C . VAL A 1 189 ? 1.348 -3.453 13.013 1.00 98.62 189 VAL A C 1
ATOM 1433 O O . VAL A 1 189 ? 2.375 -3.493 12.343 1.00 98.62 189 VAL A O 1
ATOM 1436 N N . ALA A 1 190 ? 0.573 -4.525 13.212 1.00 98.50 190 ALA A N 1
ATOM 1437 C CA . ALA A 1 190 ? 0.930 -5.851 12.701 1.00 98.50 190 ALA A CA 1
ATOM 1438 C C . ALA A 1 190 ? 1.088 -5.853 11.171 1.00 98.50 190 ALA A C 1
ATOM 1440 O O . ALA A 1 190 ? 2.002 -6.474 10.627 1.00 98.50 190 ALA A O 1
ATOM 1441 N N . HIS A 1 191 ? 0.221 -5.111 10.482 1.00 98.56 191 HIS A N 1
ATOM 1442 C CA . HIS A 1 191 ? 0.290 -4.912 9.044 1.00 98.56 191 HIS A CA 1
ATOM 1443 C C . HIS A 1 191 ? 1.586 -4.191 8.641 1.00 98.56 191 HIS A C 1
ATOM 1445 O O . HIS A 1 191 ? 2.325 -4.682 7.795 1.00 98.56 191 HIS A O 1
ATOM 1451 N N . HIS A 1 192 ? 1.919 -3.062 9.269 1.00 98.19 192 HIS A N 1
ATOM 1452 C CA . HIS A 1 192 ? 3.122 -2.292 8.936 1.00 98.19 192 HIS A CA 1
ATOM 1453 C C . HIS A 1 192 ? 4.421 -3.038 9.261 1.00 98.19 192 HIS A C 1
ATOM 1455 O O . HIS A 1 192 ? 5.347 -3.001 8.456 1.00 98.19 192 HIS A O 1
ATOM 1461 N N . GLU A 1 193 ? 4.494 -3.743 10.391 1.00 98.38 193 GLU A N 1
ATOM 1462 C CA . GLU A 1 193 ? 5.663 -4.557 10.754 1.00 98.38 193 GLU A CA 1
ATOM 1463 C C . GLU A 1 193 ? 5.943 -5.640 9.706 1.00 98.38 193 GLU A C 1
ATOM 1465 O O . GLU A 1 193 ? 7.088 -5.837 9.299 1.00 98.38 193 GLU A O 1
ATOM 1470 N N . ALA A 1 194 ? 4.896 -6.298 9.205 1.00 96.88 194 ALA A N 1
ATOM 1471 C CA . ALA A 1 194 ? 5.037 -7.243 8.109 1.00 96.88 194 ALA A CA 1
ATOM 1472 C C . ALA A 1 194 ? 5.442 -6.569 6.792 1.00 96.88 194 ALA A C 1
ATOM 1474 O O . ALA A 1 194 ? 6.286 -7.102 6.077 1.00 96.88 194 ALA A O 1
ATOM 1475 N N . GLY A 1 195 ? 4.885 -5.395 6.482 1.00 96.62 195 GLY A N 1
ATOM 1476 C CA . GLY A 1 195 ? 5.266 -4.624 5.296 1.00 96.62 195 GLY A CA 1
ATOM 1477 C C . GLY A 1 195 ? 6.746 -4.218 5.302 1.00 96.62 195 GLY A C 1
ATOM 1478 O O . GLY A 1 195 ? 7.401 -4.276 4.264 1.00 96.62 195 GLY A O 1
ATOM 1479 N N . ILE A 1 196 ? 7.297 -3.882 6.474 1.00 97.00 196 ILE A N 1
ATOM 1480 C CA . ILE A 1 196 ? 8.738 -3.643 6.654 1.00 97.00 196 ILE A CA 1
ATOM 1481 C C . ILE A 1 196 ? 9.525 -4.916 6.349 1.00 97.00 196 ILE A C 1
ATOM 1483 O O . ILE A 1 196 ? 10.425 -4.870 5.524 1.00 97.00 196 ILE A O 1
ATOM 1487 N N . HIS A 1 197 ? 9.132 -6.061 6.913 1.00 94.44 197 HIS A N 1
A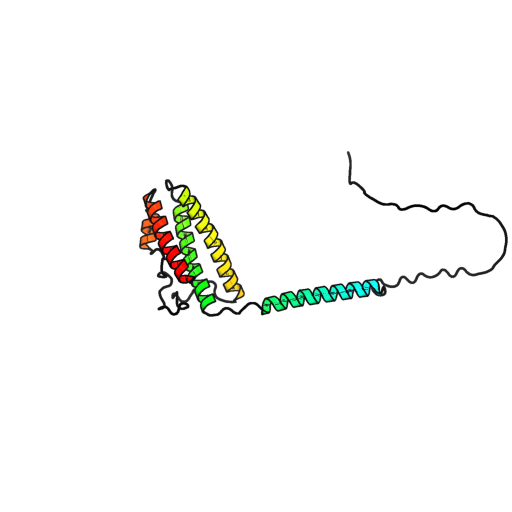TOM 1488 C CA . HIS A 1 197 ? 9.799 -7.336 6.630 1.00 94.44 197 HIS A CA 1
ATOM 1489 C C . HIS A 1 197 ? 9.757 -7.716 5.140 1.00 94.44 197 HIS A C 1
ATOM 1491 O O . HIS A 1 197 ? 10.685 -8.329 4.633 1.00 94.44 197 HIS A O 1
ATOM 1497 N N . MET A 1 198 ? 8.686 -7.372 4.421 1.00 94.69 198 MET A N 1
ATOM 1498 C CA . MET A 1 198 ? 8.616 -7.546 2.964 1.00 94.69 198 MET A CA 1
ATOM 1499 C C . MET A 1 198 ? 9.555 -6.586 2.208 1.00 94.69 198 MET A C 1
ATOM 1501 O O . MET A 1 198 ? 9.851 -6.808 1.044 1.00 94.69 198 MET A O 1
ATOM 1505 N N . SER A 1 199 ? 9.991 -5.493 2.820 1.00 93.75 199 SER A N 1
ATOM 1506 C CA . SER A 1 199 ? 10.795 -4.457 2.160 1.00 93.75 199 SER A CA 1
ATOM 1507 C C . SER A 1 199 ? 12.292 -4.532 2.487 1.00 93.75 199 SER A C 1
ATOM 1509 O O . SER A 1 199 ? 13.060 -3.772 1.896 1.00 93.75 199 SER A O 1
ATOM 1511 N N . ASP A 1 200 ? 12.686 -5.406 3.418 1.00 87.69 200 ASP A N 1
ATOM 1512 C CA . ASP A 1 200 ? 14.067 -5.630 3.877 1.00 87.69 200 ASP A CA 1
ATOM 1513 C C . ASP A 1 200 ? 14.813 -6.662 3.008 1.00 87.69 200 ASP A C 1
ATOM 1515 O O . ASP A 1 200 ? 16.002 -6.408 2.689 1.00 87.69 200 ASP A O 1
#

Secondary structure (DSSP, 8-state):
----------------------------------------GGGSHHHHHHHHHHHHHHHHHHHHHHHHHHHSPPP-HHHHHHHHHHHHHHHHHHHHHHHHHT-SS--HHHHHHHHHHHHHHHHHHHHHHHHHHHTT--SS--SSEE-GGGTSPPEEGGG-TTPPPHHHHHHHHH--THHHHHHHHHHHHHHHHHHHHHH-